Protein AF-A0A7K3LHT7-F1 (afdb_monomer)

Structure (mmCIF, N/CA/C/O backbone):
data_AF-A0A7K3LHT7-F1
#
_entry.id   AF-A0A7K3LHT7-F1
#
loop_
_atom_site.group_PDB
_atom_site.id
_atom_site.type_symbol
_atom_site.label_atom_id
_atom_site.label_alt_id
_atom_site.label_comp_id
_atom_site.label_asym_id
_atom_site.label_entity_id
_atom_site.label_seq_id
_atom_site.pdbx_PDB_ins_code
_atom_site.Cartn_x
_atom_site.Cartn_y
_atom_site.Cartn_z
_atom_site.occupancy
_atom_site.B_iso_or_equiv
_atom_site.auth_seq_id
_atom_site.auth_comp_id
_atom_site.auth_asym_id
_atom_site.auth_atom_id
_atom_site.pdbx_PDB_model_num
ATOM 1 N N . GLY A 1 1 ? 15.624 -0.107 -7.178 1.00 56.91 1 GLY A N 1
ATOM 2 C CA . GLY A 1 1 ? 15.682 1.286 -7.659 1.00 56.91 1 GLY A CA 1
ATOM 3 C C . GLY A 1 1 ? 17.074 1.671 -8.118 1.00 56.91 1 GLY A C 1
ATOM 4 O O . GLY A 1 1 ? 17.423 1.389 -9.252 1.00 56.91 1 GLY A O 1
ATOM 5 N N . MET A 1 2 ? 17.891 2.266 -7.241 1.00 56.94 2 MET A N 1
ATOM 6 C CA . MET A 1 2 ? 19.206 2.826 -7.612 1.00 56.94 2 MET A CA 1
ATOM 7 C C . MET A 1 2 ? 20.187 1.820 -8.229 1.00 56.94 2 MET A C 1
ATOM 9 O O . MET A 1 2 ? 20.871 2.154 -9.188 1.00 56.94 2 MET A O 1
ATOM 13 N N . GLN A 1 3 ? 20.243 0.592 -7.712 1.00 60.28 3 GLN A N 1
ATOM 14 C CA . GLN A 1 3 ? 21.096 -0.458 -8.284 1.00 60.28 3 GLN A CA 1
ATOM 15 C C . GLN A 1 3 ? 20.688 -0.794 -9.726 1.00 60.28 3 GLN A C 1
ATOM 17 O O . GLN A 1 3 ? 21.547 -0.864 -10.598 1.00 60.28 3 GLN A O 1
ATOM 22 N N . GLN A 1 4 ? 19.381 -0.896 -9.993 1.00 59.16 4 GLN A N 1
ATOM 23 C CA . GLN A 1 4 ? 18.877 -1.143 -11.344 1.00 59.16 4 GLN A CA 1
ATOM 24 C C . GLN A 1 4 ? 19.133 0.032 -12.283 1.00 59.16 4 GLN A C 1
ATOM 26 O O . GLN A 1 4 ? 19.516 -0.162 -13.430 1.00 59.16 4 GLN A O 1
ATOM 31 N N . PHE A 1 5 ? 18.954 1.258 -11.790 1.00 59.25 5 PHE A N 1
ATOM 32 C CA . PHE A 1 5 ? 19.268 2.447 -12.569 1.00 59.25 5 PHE A CA 1
ATOM 33 C C . PHE A 1 5 ? 20.722 2.413 -13.060 1.00 59.25 5 PHE A C 1
ATOM 35 O O . PHE A 1 5 ? 20.963 2.609 -14.246 1.00 59.25 5 PHE A O 1
ATOM 42 N N . TRP A 1 6 ? 21.679 2.102 -12.179 1.00 57.91 6 TRP A N 1
ATOM 43 C CA . TRP A 1 6 ? 23.088 1.981 -12.558 1.00 57.91 6 TRP A CA 1
ATOM 44 C C . TRP A 1 6 ? 23.359 0.828 -13.525 1.00 57.91 6 TRP A C 1
ATOM 46 O O . TRP A 1 6 ? 24.108 1.027 -14.479 1.00 57.91 6 TRP A O 1
ATOM 56 N N . ALA A 1 7 ? 22.726 -0.331 -13.323 1.00 62.97 7 ALA A N 1
ATOM 57 C CA . ALA A 1 7 ? 22.834 -1.458 -14.247 1.00 62.97 7 ALA A CA 1
ATOM 58 C C . ALA A 1 7 ? 22.388 -1.068 -15.667 1.00 62.97 7 ALA A C 1
ATOM 60 O O . ALA A 1 7 ? 23.123 -1.300 -16.622 1.00 62.97 7 ALA A O 1
ATOM 61 N N . ASN A 1 8 ? 21.255 -0.370 -15.797 1.00 60.16 8 ASN A N 1
ATOM 62 C CA . ASN A 1 8 ? 20.769 0.113 -17.090 1.00 60.16 8 ASN A CA 1
ATOM 63 C C . ASN A 1 8 ? 21.717 1.131 -17.728 1.00 60.16 8 ASN A C 1
ATOM 65 O O . ASN A 1 8 ? 21.964 1.065 -18.924 1.00 60.16 8 ASN A O 1
ATOM 69 N N . GLN A 1 9 ? 22.267 2.075 -16.952 1.00 59.22 9 GLN A N 1
ATOM 70 C CA . GLN A 1 9 ? 23.222 3.050 -17.497 1.00 59.22 9 GLN A CA 1
ATOM 71 C C . GLN A 1 9 ? 24.493 2.373 -18.030 1.00 59.22 9 GLN A C 1
ATOM 73 O O . GLN A 1 9 ? 25.022 2.795 -19.057 1.00 59.22 9 GLN A O 1
ATOM 78 N N . MET A 1 10 ? 24.978 1.326 -17.354 1.00 62.16 10 MET A N 1
ATOM 79 C CA . MET A 1 10 ? 26.128 0.542 -17.816 1.00 62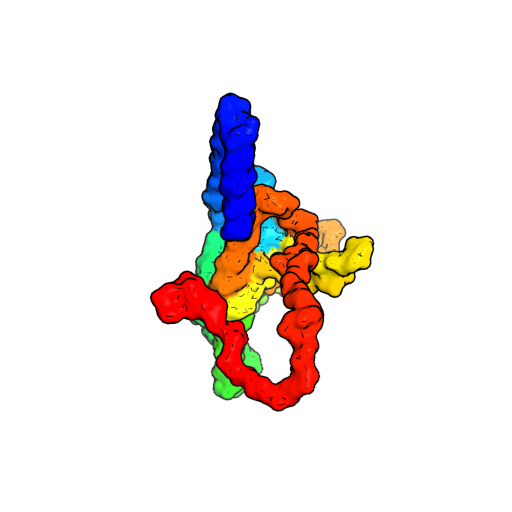.16 10 MET A CA 1
ATOM 80 C C . MET A 1 10 ? 25.805 -0.259 -19.081 1.00 62.16 10 MET A C 1
ATOM 82 O O . MET A 1 10 ? 26.616 -0.269 -20.002 1.00 62.16 10 MET A O 1
ATOM 86 N N . ASP A 1 11 ? 24.620 -0.863 -19.155 1.00 66.06 11 ASP A N 1
ATOM 87 C CA . ASP A 1 11 ? 24.164 -1.607 -20.332 1.00 66.06 11 ASP A CA 1
ATOM 88 C C . ASP A 1 11 ? 23.984 -0.695 -21.559 1.00 66.06 11 ASP A C 1
ATOM 90 O O . ASP A 1 11 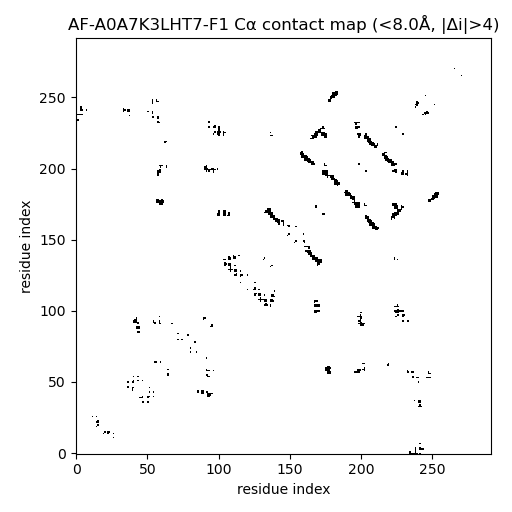? 24.507 -0.976 -22.635 1.00 66.06 11 ASP A O 1
ATOM 94 N N . TYR A 1 12 ? 23.356 0.474 -21.390 1.00 65.38 12 TYR A N 1
ATOM 95 C CA . TYR A 1 12 ? 23.252 1.473 -22.457 1.00 65.38 12 TYR A CA 1
ATOM 96 C C . TYR A 1 12 ? 24.624 1.946 -22.944 1.00 65.38 12 TYR A C 1
ATOM 98 O O . TYR A 1 12 ? 24.822 2.129 -24.146 1.00 65.38 12 TYR A O 1
ATOM 106 N N . ALA A 1 13 ? 25.577 2.147 -22.027 1.00 62.66 13 ALA A N 1
ATOM 107 C CA . ALA A 1 13 ? 26.937 2.527 -22.383 1.00 62.66 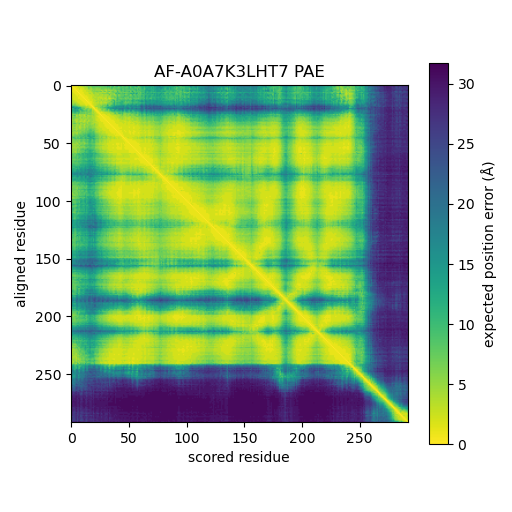13 ALA A CA 1
ATOM 108 C C . ALA A 1 13 ? 27.635 1.424 -23.193 1.00 62.66 13 ALA A C 1
ATOM 110 O O . ALA A 1 13 ? 28.270 1.735 -24.197 1.00 62.66 13 ALA A O 1
ATOM 111 N N . ASP A 1 14 ? 27.479 0.155 -22.816 1.00 65.88 14 ASP A N 1
ATOM 112 C CA . ASP A 1 14 ? 28.039 -0.979 -23.557 1.00 65.88 14 ASP A CA 1
ATOM 113 C C . ASP A 1 14 ? 27.417 -1.111 -24.960 1.00 65.88 14 ASP A C 1
ATOM 115 O O . ASP A 1 14 ? 28.140 -1.209 -25.952 1.00 65.88 14 ASP A O 1
ATOM 119 N N . GLN A 1 15 ? 26.091 -0.984 -25.086 1.00 64.38 15 GLN A N 1
ATOM 120 C CA . GLN A 1 15 ? 25.396 -0.997 -26.381 1.00 64.38 15 GLN A CA 1
ATOM 121 C C . GLN A 1 15 ? 25.844 0.148 -27.307 1.00 64.38 15 GLN A C 1
ATOM 123 O O . GLN A 1 15 ? 26.011 -0.046 -28.516 1.00 64.38 15 GLN A O 1
ATOM 128 N N . LEU A 1 16 ? 26.055 1.348 -26.760 1.00 63.56 16 LEU A N 1
ATOM 129 C CA . LEU A 1 16 ? 26.534 2.510 -27.515 1.00 63.56 16 LEU A CA 1
ATOM 130 C C . LEU A 1 16 ? 28.014 2.394 -27.896 1.00 63.56 16 LEU A C 1
ATOM 132 O O . LEU A 1 16 ? 28.410 2.893 -28.947 1.00 63.56 16 LEU A O 1
ATOM 136 N N . LEU A 1 17 ? 28.837 1.751 -27.065 1.00 67.81 17 LEU A N 1
ATOM 137 C CA . LEU A 1 17 ? 30.253 1.513 -27.354 1.00 67.81 17 LEU A CA 1
ATOM 138 C C . LEU A 1 17 ? 30.447 0.403 -28.395 1.00 67.81 17 LEU A C 1
ATOM 140 O O . LEU A 1 17 ? 31.331 0.522 -29.245 1.00 67.81 17 LEU A O 1
ATOM 144 N N . ASN A 1 18 ? 29.618 -0.642 -28.351 1.00 72.12 18 ASN A N 1
ATOM 145 C CA . ASN A 1 18 ? 29.739 -1.813 -29.220 1.00 72.12 18 ASN A CA 1
ATOM 146 C C . ASN A 1 18 ? 29.017 -1.656 -30.572 1.00 72.12 18 ASN A C 1
ATOM 148 O O . ASN A 1 18 ? 29.486 -2.213 -31.564 1.00 72.12 18 ASN A O 1
ATOM 152 N N . ASP A 1 19 ? 27.925 -0.882 -30.653 1.00 73.75 19 ASP A N 1
ATOM 153 C CA . ASP A 1 19 ? 27.242 -0.566 -31.921 1.00 73.75 19 ASP A CA 1
ATOM 154 C C . ASP A 1 19 ? 26.586 0.835 -31.921 1.00 73.75 19 ASP A C 1
ATOM 156 O O . ASP A 1 19 ? 25.360 0.960 -31.915 1.00 73.75 19 ASP A O 1
ATOM 160 N N . PRO A 1 20 ? 27.373 1.925 -31.969 1.00 65.81 20 PRO A N 1
ATOM 161 C CA . PRO A 1 20 ? 26.843 3.282 -31.831 1.00 65.81 20 PRO A CA 1
ATOM 162 C C . PRO A 1 20 ? 25.826 3.668 -32.918 1.00 65.81 20 PRO A C 1
ATOM 164 O O . PRO A 1 20 ? 24.912 4.454 -32.669 1.00 65.81 20 PRO A O 1
ATOM 167 N N . ALA A 1 21 ? 25.972 3.138 -34.136 1.00 67.00 21 ALA A N 1
ATOM 168 C CA . ALA A 1 21 ? 25.108 3.480 -35.265 1.00 67.00 21 ALA A CA 1
ATOM 169 C C . ALA A 1 21 ? 23.793 2.678 -35.275 1.00 67.00 21 ALA A C 1
ATOM 171 O O . ALA A 1 21 ? 22.784 3.199 -35.755 1.00 67.00 21 ALA A O 1
ATOM 172 N N . GLY A 1 22 ? 23.789 1.446 -34.748 1.00 69.69 22 GLY A N 1
ATOM 173 C CA . GLY A 1 22 ? 22.603 0.591 -34.657 1.00 69.69 22 GLY A CA 1
ATOM 174 C C . GLY A 1 22 ? 21.800 0.743 -33.361 1.00 69.69 22 GLY A C 1
ATOM 175 O O . GLY A 1 22 ? 20.575 0.633 -33.398 1.00 69.69 22 GLY A O 1
ATOM 176 N N . SER A 1 23 ? 22.448 1.056 -32.232 1.00 68.50 23 SER A N 1
ATOM 177 C CA . SER A 1 23 ? 21.823 1.027 -30.897 1.00 68.50 23 SER A CA 1
ATOM 178 C C . SER A 1 23 ? 21.262 2.367 -30.405 1.00 68.50 23 SER A C 1
ATOM 180 O O . SER A 1 23 ? 20.449 2.400 -29.483 1.00 68.50 23 SER A O 1
ATOM 182 N N . THR A 1 24 ? 21.627 3.497 -31.023 1.00 70.44 24 THR A N 1
ATOM 183 C CA . THR A 1 24 ? 21.214 4.832 -30.537 1.00 70.44 24 THR A CA 1
ATOM 184 C C . THR A 1 24 ? 19.687 4.991 -30.453 1.00 70.44 24 THR A C 1
ATOM 186 O O . THR A 1 24 ? 19.168 5.568 -29.495 1.00 70.44 24 THR A O 1
ATOM 189 N N . ASN A 1 25 ? 18.943 4.473 -31.434 1.00 74.62 25 ASN A N 1
ATOM 190 C CA . ASN A 1 25 ? 17.482 4.580 -31.435 1.00 74.62 25 ASN A CA 1
ATOM 191 C C . ASN A 1 25 ? 16.833 3.648 -30.402 1.00 74.62 25 ASN A C 1
ATOM 193 O O . ASN A 1 25 ? 15.911 4.079 -29.714 1.00 74.62 25 ASN A O 1
ATOM 197 N N . SER A 1 26 ? 17.336 2.418 -30.248 1.00 70.81 26 SER A N 1
ATOM 198 C CA . SER A 1 26 ? 16.801 1.452 -29.281 1.00 70.81 26 SER A CA 1
ATOM 199 C C . SER A 1 26 ? 17.073 1.872 -27.837 1.00 70.81 26 SER A C 1
ATOM 201 O O . SER A 1 26 ? 16.180 1.781 -27.000 1.00 70.81 26 SER A O 1
ATOM 203 N N . VAL A 1 27 ? 18.263 2.405 -27.545 1.00 68.50 27 VAL A N 1
ATOM 204 C CA . VAL A 1 27 ? 18.601 2.946 -26.218 1.00 68.50 27 VAL A CA 1
ATOM 205 C C . VAL A 1 27 ? 17.703 4.138 -25.870 1.00 68.50 27 VAL A C 1
ATOM 207 O O . VAL A 1 27 ? 17.168 4.214 -24.764 1.00 68.50 27 VAL A O 1
ATOM 210 N N . ASN A 1 28 ? 17.470 5.051 -26.821 1.00 71.38 28 ASN A N 1
ATOM 211 C CA . ASN A 1 28 ? 16.565 6.186 -26.615 1.00 71.38 28 ASN A CA 1
ATOM 212 C C . ASN A 1 28 ? 15.109 5.757 -26.387 1.00 71.38 28 ASN A C 1
ATOM 214 O O . ASN A 1 28 ? 14.399 6.404 -25.615 1.00 71.38 28 ASN A O 1
ATOM 218 N N . GLU A 1 29 ? 14.657 4.694 -27.049 1.00 77.69 29 GLU A N 1
ATOM 219 C CA . GLU A 1 29 ? 13.324 4.122 -26.853 1.00 77.69 29 GLU A CA 1
ATOM 220 C C . GLU A 1 29 ? 13.194 3.471 -25.468 1.00 77.69 29 GLU A C 1
ATOM 222 O O . GLU A 1 29 ? 12.259 3.783 -24.732 1.00 77.69 29 GLU A O 1
ATOM 227 N N . GLN A 1 30 ? 14.174 2.663 -25.048 1.00 72.06 30 GLN A N 1
ATOM 228 C CA . GLN A 1 30 ? 14.195 2.030 -23.722 1.00 72.06 30 GLN A CA 1
ATOM 229 C C . GLN A 1 30 ? 14.245 3.058 -22.584 1.00 72.06 30 GLN A C 1
ATOM 231 O O . GLN A 1 30 ? 13.518 2.933 -21.599 1.00 72.06 30 GLN A O 1
ATOM 236 N N . LEU A 1 31 ? 15.040 4.122 -22.734 1.00 72.06 31 LEU A N 1
ATOM 237 C CA . LEU A 1 31 ? 15.058 5.240 -21.787 1.00 72.06 31 LEU A CA 1
ATOM 238 C C . LEU A 1 31 ? 13.681 5.899 -21.650 1.00 72.06 31 LEU A C 1
ATOM 240 O O . LEU A 1 31 ? 13.245 6.173 -20.532 1.00 72.06 31 LEU A O 1
ATOM 244 N N . GLN A 1 32 ? 12.992 6.144 -22.767 1.00 77.06 32 GLN A N 1
ATOM 245 C CA . GLN A 1 32 ? 11.659 6.748 -22.758 1.00 77.06 32 GLN A CA 1
ATOM 246 C C . GLN A 1 32 ? 10.613 5.825 -22.132 1.00 77.06 32 GLN A C 1
ATOM 248 O O . GLN A 1 32 ? 9.809 6.296 -21.330 1.00 77.06 32 GLN A O 1
ATOM 253 N N . LEU A 1 33 ? 10.643 4.529 -22.450 1.00 81.31 33 LEU A N 1
ATOM 254 C CA . LEU A 1 33 ? 9.728 3.538 -21.881 1.00 81.31 33 LEU A CA 1
ATOM 255 C C . LEU A 1 33 ? 9.892 3.436 -20.363 1.00 81.31 33 LEU A C 1
ATOM 257 O O . LEU A 1 33 ? 8.918 3.604 -19.632 1.00 81.31 33 LEU A O 1
ATOM 261 N N . HIS A 1 34 ? 11.122 3.254 -19.882 1.00 79.69 34 HIS A N 1
ATOM 262 C CA . HIS A 1 34 ? 11.414 3.145 -18.454 1.00 79.69 34 HIS A CA 1
ATOM 263 C C . HIS A 1 34 ? 11.080 4.433 -17.688 1.00 79.69 34 HIS A C 1
ATOM 265 O O . HIS A 1 34 ? 10.498 4.383 -16.603 1.00 79.69 34 HIS A O 1
ATOM 271 N N . LEU A 1 35 ? 11.399 5.604 -18.251 1.00 82.81 35 LEU A N 1
ATOM 272 C CA . LEU A 1 35 ? 11.063 6.882 -17.625 1.00 82.81 35 LEU A CA 1
ATOM 273 C C . LEU A 1 35 ? 9.547 7.099 -17.565 1.00 82.81 35 LEU A C 1
ATOM 275 O O . LEU A 1 35 ? 9.033 7.534 -16.535 1.00 82.81 35 LEU A O 1
ATOM 279 N N . ASN A 1 36 ? 8.830 6.778 -18.644 1.00 85.50 36 ASN A N 1
ATOM 280 C CA . ASN A 1 36 ? 7.376 6.876 -18.673 1.00 85.50 36 ASN A CA 1
ATOM 281 C C . ASN A 1 36 ? 6.743 5.919 -17.655 1.00 85.50 36 ASN A C 1
ATOM 283 O O . ASN A 1 36 ? 5.896 6.349 -16.877 1.00 85.50 36 ASN A O 1
ATOM 287 N N . ALA A 1 37 ? 7.205 4.668 -17.577 1.00 86.81 37 ALA A N 1
ATOM 288 C CA . ALA A 1 37 ? 6.728 3.693 -16.600 1.00 86.81 37 ALA A CA 1
ATOM 289 C C . ALA A 1 37 ? 6.903 4.197 -15.156 1.00 86.81 37 ALA A C 1
ATOM 291 O O . ALA A 1 37 ? 5.953 4.181 -14.378 1.00 86.81 37 ALA A O 1
ATOM 292 N N . VAL A 1 38 ? 8.078 4.737 -14.806 1.00 87.38 38 VAL A N 1
ATOM 293 C CA . VAL A 1 38 ? 8.330 5.307 -13.469 1.00 87.38 38 VAL A CA 1
ATOM 294 C C . VAL A 1 38 ? 7.438 6.521 -13.182 1.00 87.38 38 VAL A C 1
ATOM 296 O O . VAL A 1 38 ? 6.859 6.613 -12.102 1.00 87.38 38 VAL A O 1
ATOM 299 N N . ILE A 1 39 ? 7.302 7.458 -14.126 1.00 89.88 39 ILE A N 1
ATOM 300 C CA . ILE A 1 39 ? 6.503 8.677 -13.915 1.00 89.88 39 ILE A CA 1
ATOM 301 C C . ILE A 1 39 ? 5.011 8.346 -13.800 1.00 89.88 39 ILE A C 1
ATOM 303 O O . ILE A 1 39 ? 4.349 8.798 -12.867 1.00 89.88 39 ILE A O 1
ATOM 307 N N . SER A 1 40 ? 4.483 7.559 -14.738 1.00 92.31 40 SER A N 1
ATOM 308 C CA . SER A 1 40 ? 3.070 7.170 -14.764 1.00 92.31 40 SER A CA 1
ATOM 309 C C . SER A 1 40 ? 2.715 6.247 -13.591 1.00 92.31 40 SER A C 1
ATOM 311 O O . SER A 1 40 ? 1.653 6.401 -12.983 1.00 92.31 40 SER A O 1
ATOM 313 N N . GLY A 1 41 ? 3.630 5.351 -13.205 1.00 92.06 41 GLY A N 1
ATOM 314 C CA . GLY A 1 41 ? 3.444 4.378 -12.129 1.00 92.06 41 GLY A CA 1
ATOM 315 C C . GLY A 1 41 ? 3.321 4.982 -10.728 1.00 92.06 41 GLY A C 1
ATOM 316 O O . GLY A 1 41 ? 2.636 4.411 -9.885 1.00 92.06 41 GLY A O 1
ATOM 317 N N . TRP A 1 42 ? 3.897 6.163 -10.470 1.00 95.12 42 TRP A N 1
ATOM 318 C CA . TRP A 1 42 ? 3.827 6.822 -9.154 1.00 95.12 42 TRP A CA 1
ATOM 319 C C . TRP A 1 42 ? 2.388 7.068 -8.669 1.00 95.12 42 TRP A C 1
ATOM 321 O O . TRP A 1 42 ? 2.042 6.804 -7.515 1.00 95.12 42 TRP A O 1
ATOM 331 N N . ALA A 1 43 ? 1.533 7.567 -9.560 1.00 94.31 43 ALA A N 1
ATOM 332 C CA . ALA A 1 43 ? 0.133 7.885 -9.275 1.00 94.31 43 ALA A CA 1
ATOM 333 C C . ALA A 1 43 ? -0.852 6.951 -10.003 1.00 94.31 43 ALA A C 1
ATOM 335 O O . ALA A 1 43 ? -2.060 7.173 -9.937 1.00 94.31 43 ALA A O 1
ATOM 336 N N . LEU A 1 44 ? -0.336 5.942 -10.719 1.00 93.88 44 LEU A N 1
ATOM 337 C CA . LEU A 1 44 ? -1.101 5.080 -11.625 1.00 93.88 44 LEU A CA 1
ATOM 338 C C . LEU A 1 44 ? -1.943 5.876 -12.643 1.00 93.88 44 LEU A C 1
ATOM 340 O O . LEU A 1 44 ? -3.102 5.565 -12.914 1.00 93.88 44 LEU A O 1
ATOM 344 N N . GLN A 1 45 ? -1.359 6.943 -13.196 1.00 91.50 45 GLN A N 1
ATOM 345 C CA . GLN A 1 45 ? -2.025 7.824 -14.160 1.00 91.50 45 GLN A CA 1
ATOM 346 C C . GLN A 1 45 ? -1.448 7.617 -15.557 1.00 91.50 45 GLN A C 1
ATOM 348 O O . GLN A 1 45 ? -0.240 7.744 -15.745 1.00 91.50 45 GLN A O 1
ATOM 353 N N . ASN A 1 46 ? -2.316 7.367 -16.544 1.00 88.12 46 ASN A N 1
ATOM 354 C CA . ASN A 1 46 ? -1.935 7.134 -17.946 1.00 88.12 46 ASN A CA 1
ATOM 355 C C . ASN A 1 46 ? -0.872 6.025 -18.117 1.00 88.12 46 ASN A C 1
ATOM 357 O O . ASN A 1 46 ? 0.018 6.130 -18.960 1.00 88.12 46 ASN A O 1
ATOM 361 N N . THR A 1 47 ? -0.949 4.985 -17.287 1.00 88.88 47 THR A N 1
ATOM 362 C CA . THR A 1 47 ? -0.049 3.826 -17.298 1.00 88.88 47 THR A CA 1
ATOM 363 C C . THR A 1 47 ? -0.443 2.813 -18.369 1.00 88.88 47 THR A C 1
ATOM 365 O O . THR A 1 47 ? -1.615 2.693 -18.718 1.00 88.88 47 THR A O 1
ATOM 368 N N . THR A 1 48 ? 0.521 2.021 -18.839 1.00 90.38 48 THR A N 1
ATOM 369 C CA . THR A 1 48 ? 0.227 0.760 -19.538 1.00 90.38 48 THR A CA 1
ATOM 370 C C . THR A 1 48 ? -0.271 -0.301 -18.552 1.00 90.38 48 THR A C 1
ATOM 372 O O . THR A 1 48 ? 0.062 -0.235 -17.366 1.00 90.38 48 THR A O 1
ATOM 375 N N . ASP A 1 49 ? -0.992 -1.315 -19.037 1.00 89.50 49 ASP A N 1
ATOM 376 C CA . ASP A 1 49 ? -1.454 -2.449 -18.215 1.00 89.50 49 ASP A CA 1
ATOM 377 C C . ASP A 1 49 ? -0.288 -3.164 -17.509 1.00 89.50 49 ASP A C 1
ATOM 379 O O . ASP A 1 49 ? -0.401 -3.585 -16.360 1.00 89.50 49 ASP A O 1
ATOM 383 N N . GLU A 1 50 ? 0.869 -3.258 -18.170 1.00 87.12 50 GLU A N 1
ATOM 384 C CA . GLU A 1 50 ? 2.085 -3.850 -17.602 1.00 87.12 50 GLU A CA 1
ATOM 385 C C . GLU A 1 50 ? 2.664 -3.012 -16.454 1.00 87.12 50 GLU A C 1
ATOM 387 O O . GLU A 1 50 ? 3.007 -3.553 -15.399 1.00 87.12 50 GLU A O 1
ATOM 392 N N . THR A 1 51 ? 2.720 -1.687 -16.625 1.00 90.00 51 THR A N 1
ATOM 393 C CA . THR A 1 51 ? 3.151 -0.763 -15.564 1.00 90.00 51 THR A CA 1
ATOM 394 C C . THR A 1 51 ? 2.188 -0.835 -14.387 1.00 90.00 51 THR A C 1
ATOM 396 O O . THR A 1 51 ? 2.623 -0.906 -13.240 1.00 90.00 51 THR A O 1
ATOM 399 N N . GLN A 1 52 ? 0.882 -0.859 -14.665 1.00 92.25 52 GLN A N 1
ATOM 400 C CA . GLN A 1 52 ? -0.143 -0.961 -13.637 1.00 92.25 52 GLN A CA 1
ATOM 401 C C . GLN A 1 52 ? -0.006 -2.265 -12.850 1.00 92.25 52 GLN A C 1
ATOM 403 O O . GLN A 1 52 ? 0.094 -2.215 -11.631 1.00 92.25 52 GLN A O 1
ATOM 408 N N . ALA A 1 53 ? 0.073 -3.416 -13.523 1.00 90.12 53 ALA A N 1
ATOM 409 C CA . ALA A 1 53 ? 0.232 -4.709 -12.862 1.00 90.12 53 ALA A CA 1
ATOM 410 C C . ALA A 1 53 ? 1.497 -4.760 -11.991 1.00 90.12 53 ALA A C 1
ATOM 412 O O . ALA A 1 53 ? 1.438 -5.180 -10.838 1.00 90.12 53 ALA A O 1
ATOM 413 N N . THR A 1 54 ? 2.625 -4.270 -12.516 1.00 88.62 54 THR A N 1
ATOM 414 C CA . THR A 1 54 ? 3.888 -4.211 -11.767 1.00 88.62 54 THR A CA 1
ATOM 415 C C . THR A 1 54 ? 3.740 -3.363 -10.507 1.00 88.62 54 THR A C 1
ATOM 417 O O . THR A 1 54 ? 4.153 -3.778 -9.431 1.00 88.62 54 THR A O 1
ATOM 420 N N . VAL A 1 55 ? 3.121 -2.185 -10.610 1.00 92.88 55 VAL A N 1
ATOM 421 C CA . VAL A 1 55 ? 2.900 -1.307 -9.456 1.00 92.88 55 VAL A CA 1
ATOM 422 C C . VAL A 1 55 ? 1.958 -1.946 -8.437 1.00 92.88 55 VAL A C 1
ATOM 424 O O . VAL A 1 55 ? 2.284 -1.942 -7.254 1.00 92.88 55 VAL A O 1
ATOM 427 N N . LEU A 1 56 ? 0.837 -2.529 -8.870 1.00 93.44 56 LEU A N 1
ATOM 428 C CA . LEU A 1 56 ? -0.139 -3.141 -7.962 1.00 93.44 56 LEU A CA 1
ATOM 429 C C . LEU A 1 56 ? 0.456 -4.325 -7.186 1.00 93.44 56 LEU A C 1
ATOM 431 O O . LEU A 1 56 ? 0.192 -4.463 -5.995 1.00 93.44 56 LEU A O 1
ATOM 435 N N . ASN A 1 57 ? 1.361 -5.097 -7.797 1.00 90.94 57 ASN A N 1
ATOM 436 C CA . ASN A 1 57 ? 2.121 -6.141 -7.099 1.00 90.94 57 ASN A CA 1
ATOM 437 C C . ASN A 1 57 ? 2.925 -5.619 -5.901 1.00 90.94 57 ASN A C 1
ATOM 439 O O . ASN A 1 57 ? 3.136 -6.346 -4.930 1.00 90.94 57 ASN A O 1
ATOM 443 N N . HIS A 1 58 ? 3.344 -4.356 -5.954 1.00 90.38 58 HIS A N 1
ATOM 444 C CA . HIS A 1 58 ? 4.115 -3.687 -4.913 1.00 90.38 58 HIS A CA 1
ATOM 445 C C . HIS A 1 58 ? 3.285 -2.847 -3.940 1.00 90.38 58 HIS A C 1
ATOM 447 O O . HIS A 1 58 ? 3.819 -2.392 -2.928 1.00 90.38 58 HIS A O 1
ATOM 453 N N . THR A 1 59 ? 2.011 -2.598 -4.231 1.00 94.12 59 THR A N 1
ATOM 454 C CA . THR A 1 59 ? 1.165 -1.708 -3.424 1.00 94.12 59 THR A CA 1
ATOM 455 C C . THR A 1 59 ? -0.024 -2.404 -2.781 1.00 94.12 59 THR A C 1
ATOM 457 O O . THR A 1 59 ? -0.728 -1.783 -1.979 1.00 94.12 59 THR A O 1
ATOM 460 N N . MET A 1 60 ? -0.271 -3.664 -3.134 1.00 93.75 60 MET A N 1
ATOM 461 C CA . MET A 1 60 ? -1.361 -4.444 -2.566 1.00 93.75 60 MET A CA 1
ATOM 462 C C . MET A 1 60 ? -1.101 -5.948 -2.630 1.00 93.75 60 MET A C 1
ATOM 464 O O . MET A 1 60 ? -0.400 -6.445 -3.518 1.00 93.75 60 MET A O 1
ATOM 468 N N . ASP A 1 61 ? -1.687 -6.667 -1.680 1.00 92.94 61 ASP A N 1
ATOM 469 C CA . ASP A 1 61 ? -1.763 -8.122 -1.670 1.00 92.94 61 ASP A CA 1
ATOM 470 C C . ASP A 1 61 ? -2.732 -8.662 -2.741 1.00 92.94 61 ASP A C 1
ATOM 472 O O . ASP A 1 61 ? -3.363 -7.927 -3.505 1.00 92.94 61 ASP A O 1
ATOM 476 N N . SER A 1 62 ? -2.844 -9.987 -2.820 1.00 90.12 62 SER A N 1
ATOM 477 C CA . SER A 1 62 ? -3.662 -10.641 -3.843 1.00 90.12 62 SER A CA 1
ATOM 478 C C . SER A 1 62 ? -5.173 -10.427 -3.672 1.00 90.12 62 SER A C 1
ATOM 480 O O . SER A 1 62 ? -5.877 -10.350 -4.681 1.00 90.12 62 SER A O 1
ATOM 482 N N . THR A 1 63 ? -5.698 -10.340 -2.446 1.00 90.69 63 THR A N 1
ATOM 483 C CA . THR A 1 63 ? -7.146 -10.176 -2.210 1.00 90.69 63 THR A CA 1
ATOM 484 C C . THR A 1 63 ? -7.580 -8.736 -2.470 1.00 90.69 63 THR A C 1
ATOM 486 O O . THR A 1 63 ? -8.606 -8.506 -3.118 1.00 90.69 63 THR A O 1
ATOM 489 N N . HIS A 1 64 ? -6.745 -7.764 -2.104 1.00 94.19 64 HIS A N 1
ATOM 490 C CA . HIS A 1 64 ? -6.922 -6.362 -2.456 1.00 94.19 64 HIS A CA 1
ATOM 491 C C . HIS A 1 64 ? -6.824 -6.143 -3.957 1.00 94.19 64 HIS A C 1
ATOM 493 O O . HIS A 1 64 ? -7.682 -5.465 -4.512 1.00 94.19 64 HIS A O 1
ATOM 499 N N . GLN A 1 65 ? -5.852 -6.753 -4.641 1.00 92.25 65 GLN A N 1
ATOM 500 C CA . GLN A 1 65 ? -5.768 -6.677 -6.102 1.00 92.25 65 GLN A CA 1
ATOM 501 C C . GLN A 1 65 ? -6.992 -7.288 -6.791 1.00 92.25 65 GLN A C 1
ATOM 503 O O . GLN A 1 65 ? -7.503 -6.713 -7.757 1.00 92.25 65 GLN A O 1
ATOM 508 N N . LEU A 1 66 ? -7.490 -8.425 -6.289 1.00 89.69 66 LEU A N 1
ATOM 509 C CA . LEU A 1 66 ? -8.716 -9.040 -6.794 1.00 89.69 66 LEU A CA 1
ATOM 510 C C . LEU A 1 66 ? -9.879 -8.049 -6.704 1.00 89.69 66 LEU A C 1
ATOM 512 O O . LEU A 1 66 ? -10.537 -7.802 -7.713 1.00 89.69 66 LEU A O 1
ATOM 516 N N . MET A 1 67 ? -10.101 -7.451 -5.530 1.00 89.38 67 MET A N 1
ATOM 517 C CA . MET A 1 67 ? -11.167 -6.467 -5.333 1.00 89.38 67 MET A CA 1
ATOM 518 C C . MET A 1 67 ? -10.968 -5.202 -6.153 1.00 89.38 67 MET A C 1
ATOM 520 O O . MET A 1 67 ? -11.914 -4.724 -6.778 1.00 89.38 67 MET A O 1
ATOM 524 N N . PHE A 1 68 ? -9.741 -4.695 -6.207 1.00 91.25 68 PHE A N 1
ATOM 525 C CA . PHE A 1 68 ? -9.366 -3.522 -6.981 1.00 91.25 68 PHE A CA 1
ATOM 526 C C . PHE A 1 68 ? -9.734 -3.685 -8.461 1.00 91.25 68 PHE A C 1
ATOM 528 O O . PHE A 1 68 ? -10.333 -2.792 -9.061 1.00 91.25 68 PHE A O 1
ATOM 535 N N . GLY A 1 69 ? -9.475 -4.868 -9.028 1.00 88.62 69 GLY A N 1
ATOM 536 C CA . GLY A 1 69 ? -9.866 -5.213 -10.395 1.00 88.62 69 GLY A CA 1
ATOM 537 C C . GLY A 1 69 ? -11.382 -5.272 -10.626 1.00 88.62 69 GLY A C 1
ATOM 538 O O . GLY A 1 69 ? -11.828 -5.088 -11.758 1.00 88.62 69 GLY A O 1
ATOM 539 N N . GLN A 1 70 ? -12.188 -5.489 -9.580 1.00 86.75 70 GLN A N 1
ATOM 540 C CA . GLN A 1 70 ? -13.651 -5.532 -9.683 1.00 86.75 70 GLN A CA 1
ATOM 541 C C . GLN A 1 70 ? -14.331 -4.174 -9.462 1.00 86.75 70 GLN A C 1
ATOM 543 O O . GLN A 1 70 ? -15.506 -4.042 -9.804 1.00 86.75 70 GLN A O 1
ATOM 548 N N . VAL A 1 71 ? -13.634 -3.154 -8.937 1.00 85.75 71 VAL A N 1
ATOM 549 C CA . VAL A 1 71 ? -14.241 -1.853 -8.572 1.00 85.75 71 VAL A CA 1
ATOM 550 C C . VAL A 1 71 ? -15.040 -1.244 -9.726 1.00 85.75 71 VAL A C 1
ATOM 552 O O . VAL A 1 71 ? -16.150 -0.760 -9.518 1.00 85.75 71 VAL A O 1
ATOM 555 N N . ALA A 1 72 ? -14.520 -1.318 -10.954 1.00 83.62 72 ALA A N 1
ATOM 556 C CA . ALA A 1 72 ? -15.198 -0.790 -12.137 1.00 83.62 72 ALA A CA 1
ATOM 557 C C . ALA A 1 72 ? -16.574 -1.437 -12.386 1.00 83.62 72 ALA A C 1
ATOM 559 O O . ALA A 1 72 ? -17.490 -0.763 -12.851 1.00 83.62 72 ALA A O 1
ATOM 560 N N . GLY A 1 73 ? -16.730 -2.724 -12.060 1.00 81.44 73 GLY A N 1
ATOM 561 C CA . GLY A 1 73 ? -17.981 -3.467 -12.225 1.00 81.44 73 GLY A CA 1
ATOM 562 C C . GLY A 1 73 ? -19.057 -3.111 -11.196 1.00 81.44 73 GLY A C 1
ATOM 563 O O . GLY A 1 73 ? -20.230 -3.393 -11.430 1.00 81.44 73 GLY A O 1
ATOM 564 N N . TYR A 1 74 ? -18.673 -2.471 -10.090 1.00 79.94 74 TYR A N 1
ATOM 565 C CA . TYR A 1 74 ? -19.579 -2.038 -9.023 1.00 79.94 74 TYR A CA 1
ATOM 566 C C . TYR A 1 74 ? -19.938 -0.549 -9.092 1.00 79.94 74 TYR A C 1
ATOM 568 O O . TYR A 1 74 ? -20.700 -0.063 -8.255 1.00 79.94 74 TYR A O 1
ATOM 576 N N . LEU A 1 75 ? -19.416 0.189 -10.078 1.00 82.44 75 LEU A N 1
ATOM 577 C CA . LEU A 1 75 ? -19.808 1.580 -10.282 1.00 82.44 75 LEU A CA 1
ATOM 578 C C . LEU A 1 75 ? -21.283 1.659 -10.724 1.00 82.44 75 LEU A C 1
ATOM 580 O O . LEU A 1 75 ? -21.690 0.924 -11.629 1.00 82.44 75 LEU A O 1
ATOM 584 N N . PRO A 1 76 ? -22.094 2.553 -10.126 1.00 81.94 76 PRO A N 1
ATOM 585 C CA . PRO A 1 76 ? -23.455 2.807 -10.585 1.00 81.94 76 PRO A CA 1
ATOM 586 C C . PRO A 1 76 ? -23.491 3.213 -12.065 1.00 81.94 76 PRO A C 1
ATOM 588 O O . PRO A 1 76 ? -22.598 3.903 -12.551 1.00 81.94 76 PRO A O 1
ATOM 591 N N . ALA A 1 77 ? -24.540 2.811 -12.789 1.00 82.88 77 ALA A N 1
ATOM 592 C CA . ALA A 1 77 ? -24.637 3.024 -14.238 1.00 82.88 77 ALA A CA 1
ATOM 593 C C . ALA A 1 77 ? -24.672 4.509 -14.660 1.00 82.88 77 ALA A C 1
ATOM 595 O O . ALA A 1 77 ? -24.428 4.829 -15.822 1.00 82.88 77 ALA A O 1
ATOM 596 N N . ASP A 1 78 ? -25.009 5.406 -13.737 1.00 84.62 78 ASP A N 1
ATOM 597 C CA . ASP A 1 78 ? -25.042 6.858 -13.909 1.00 84.62 78 ASP A CA 1
ATOM 598 C C . ASP A 1 78 ? -23.693 7.546 -13.633 1.00 84.62 78 ASP A C 1
ATOM 600 O O . ASP A 1 78 ? -23.548 8.740 -13.900 1.00 84.62 78 ASP A O 1
ATOM 604 N N . VAL A 1 79 ? -22.695 6.806 -13.144 1.00 85.31 79 VAL A N 1
ATOM 605 C CA . VAL A 1 79 ? -21.352 7.315 -12.854 1.00 85.31 79 VAL A CA 1
ATOM 606 C C . VAL A 1 79 ? -20.423 7.033 -14.034 1.00 85.31 79 VAL A C 1
ATOM 608 O O . VAL A 1 79 ? -20.234 5.886 -14.427 1.00 85.31 79 VAL A O 1
ATOM 611 N N . ASP A 1 80 ? -19.802 8.081 -14.585 1.00 87.06 80 ASP A N 1
ATOM 612 C CA . ASP A 1 80 ? -18.783 7.945 -15.633 1.00 87.06 80 ASP A CA 1
ATOM 613 C C . ASP A 1 80 ? -17.491 7.342 -15.044 1.00 87.06 80 ASP A C 1
ATOM 615 O O . ASP A 1 80 ? -16.831 7.997 -14.224 1.00 87.06 80 ASP A O 1
ATOM 619 N N . PRO A 1 81 ? -17.071 6.134 -15.472 1.00 85.00 81 PRO A N 1
ATOM 620 C CA . PRO A 1 81 ? -15.854 5.506 -14.969 1.00 85.00 81 PRO A CA 1
ATOM 621 C C . PRO A 1 81 ? -14.604 6.367 -15.172 1.00 85.00 81 PRO A C 1
ATOM 623 O O . PRO A 1 81 ? -13.692 6.318 -14.350 1.00 85.00 81 PRO A O 1
ATOM 626 N N . ASN A 1 82 ? -14.569 7.217 -16.205 1.00 86.75 82 ASN A N 1
ATOM 627 C CA . ASN A 1 82 ? -13.420 8.085 -16.476 1.00 86.75 82 ASN A CA 1
ATOM 628 C C . ASN A 1 82 ? -13.200 9.154 -15.396 1.00 86.75 82 ASN A C 1
ATOM 630 O O . ASN A 1 82 ? -12.114 9.722 -15.316 1.00 86.75 82 ASN A O 1
ATOM 634 N N . GLN A 1 83 ? -14.205 9.436 -14.562 1.00 86.81 83 GLN A N 1
ATOM 635 C CA . GLN A 1 83 ? -14.086 10.392 -13.460 1.00 86.81 83 GLN A CA 1
ATOM 636 C C . GLN A 1 83 ? -13.626 9.732 -12.156 1.00 86.81 83 GLN A C 1
ATOM 638 O O . GLN A 1 83 ? -12.980 10.384 -11.338 1.00 86.81 83 GLN A O 1
ATOM 643 N N . ILE A 1 84 ? -13.940 8.447 -11.963 1.00 88.88 84 ILE A N 1
ATOM 644 C CA . ILE A 1 84 ? -13.699 7.735 -10.701 1.00 88.88 84 ILE A CA 1
ATOM 645 C C . ILE A 1 84 ? -12.466 6.841 -10.769 1.00 88.88 84 ILE A C 1
ATOM 647 O O . ILE A 1 84 ? -11.672 6.833 -9.831 1.00 88.88 84 ILE A O 1
ATOM 651 N N . LEU A 1 85 ? -12.250 6.123 -11.872 1.00 90.44 85 LEU A N 1
ATOM 652 C CA . LEU A 1 85 ? -11.123 5.195 -11.996 1.00 90.44 85 LEU A CA 1
ATOM 653 C C . LEU A 1 85 ? -9.749 5.861 -11.822 1.00 90.44 85 LEU A C 1
ATOM 655 O O . LEU A 1 85 ? -8.909 5.254 -11.165 1.00 90.44 85 LEU A O 1
ATOM 659 N N . PRO A 1 86 ? -9.498 7.106 -12.278 1.00 92.00 86 PRO A N 1
ATOM 660 C CA . PRO A 1 86 ? -8.250 7.798 -11.952 1.00 92.00 86 PRO A CA 1
ATOM 661 C C . PRO A 1 86 ? -8.038 7.993 -10.444 1.00 92.00 86 PRO A C 1
ATOM 663 O O . PRO A 1 86 ? -6.904 7.926 -9.972 1.00 92.00 86 PRO A O 1
ATOM 666 N N . ILE A 1 87 ? -9.119 8.206 -9.684 1.00 91.81 87 ILE A N 1
ATOM 667 C CA . ILE A 1 87 ? -9.075 8.340 -8.223 1.00 91.81 87 ILE A CA 1
ATOM 668 C C . ILE A 1 87 ? -8.783 6.978 -7.597 1.00 91.81 87 ILE A C 1
ATOM 670 O O . ILE A 1 87 ? -7.881 6.880 -6.776 1.00 91.81 87 ILE A O 1
ATOM 674 N N . ILE A 1 88 ? -9.485 5.924 -8.018 1.00 92.50 88 ILE A N 1
ATOM 675 C CA . ILE A 1 88 ? -9.246 4.553 -7.541 1.00 92.50 88 ILE A CA 1
ATOM 676 C C . ILE A 1 88 ? -7.800 4.122 -7.824 1.00 92.50 88 ILE A C 1
ATOM 678 O O . ILE A 1 88 ? -7.111 3.661 -6.920 1.00 92.50 88 ILE A O 1
ATOM 682 N N . ASN A 1 89 ? -7.292 4.385 -9.029 1.00 94.50 89 ASN A N 1
ATOM 683 C CA . ASN A 1 89 ? -5.889 4.185 -9.395 1.00 94.50 89 ASN A CA 1
ATOM 684 C C . ASN A 1 89 ? -4.937 4.936 -8.470 1.00 94.50 89 ASN A C 1
ATOM 686 O O . ASN A 1 89 ? -3.994 4.338 -7.962 1.00 94.50 89 ASN A O 1
ATOM 690 N N . MET A 1 90 ? -5.209 6.205 -8.173 1.00 95.00 90 MET A N 1
ATOM 691 C CA . MET A 1 90 ? -4.416 6.946 -7.197 1.00 95.00 90 MET A CA 1
ATOM 692 C C . MET A 1 90 ? -4.470 6.300 -5.802 1.00 95.00 90 MET A C 1
ATOM 694 O O . MET A 1 90 ? -3.441 6.220 -5.141 1.00 95.00 90 MET A O 1
ATOM 698 N N . LEU A 1 91 ? -5.627 5.800 -5.353 1.00 95.62 91 LEU A N 1
ATOM 699 C CA . LEU A 1 91 ? -5.767 5.120 -4.056 1.00 95.62 91 LEU A CA 1
ATOM 700 C C . LEU A 1 91 ? -4.996 3.797 -3.981 1.00 95.62 91 LEU A C 1
ATOM 702 O O . LEU A 1 91 ? -4.592 3.410 -2.890 1.00 95.62 91 LEU A O 1
ATOM 706 N N . GLY A 1 92 ? -4.786 3.116 -5.108 1.00 95.50 92 GLY A N 1
ATOM 707 C CA . GLY A 1 92 ? -3.945 1.919 -5.208 1.00 95.50 92 GLY A CA 1
ATOM 708 C C . GLY A 1 92 ? -2.465 2.214 -5.474 1.00 95.50 92 GLY A C 1
ATOM 709 O O . GLY A 1 92 ? -1.676 1.281 -5.614 1.00 95.50 92 GLY A O 1
ATOM 710 N N . SER A 1 93 ? -2.061 3.486 -5.584 1.00 96.50 93 SER A N 1
ATOM 711 C CA . SER A 1 93 ? -0.728 3.854 -6.076 1.00 96.50 93 SER A CA 1
ATOM 712 C C . SER A 1 93 ? 0.327 4.016 -4.967 1.00 96.50 93 SER A C 1
ATOM 714 O O . SER A 1 93 ? -0.019 4.283 -3.812 1.00 96.50 93 SER A O 1
ATOM 716 N N . PRO A 1 94 ? 1.633 3.987 -5.307 1.00 96.38 94 PRO A N 1
ATOM 717 C CA . PRO A 1 94 ? 2.717 4.287 -4.369 1.00 96.38 94 PRO A CA 1
ATOM 718 C C . PRO A 1 94 ? 2.623 5.694 -3.764 1.00 96.38 94 PRO A C 1
ATOM 720 O O . PRO A 1 94 ? 2.981 5.902 -2.606 1.00 96.38 94 PRO A O 1
ATOM 723 N N . ALA A 1 95 ? 2.103 6.669 -4.517 1.00 96.25 95 ALA A N 1
ATOM 724 C CA . ALA A 1 95 ? 1.880 8.021 -4.012 1.00 96.25 95 ALA A CA 1
ATOM 725 C C . ALA A 1 95 ? 0.915 8.046 -2.821 1.00 96.25 95 ALA A C 1
ATOM 727 O O . ALA A 1 95 ? 1.164 8.761 -1.848 1.00 96.25 95 ALA A O 1
ATOM 728 N N . SER A 1 96 ? -0.160 7.253 -2.872 1.00 96.75 96 SER A N 1
ATOM 729 C CA . SER A 1 96 ? -1.079 7.127 -1.738 1.00 96.75 96 SER A CA 1
ATOM 730 C C . SER A 1 96 ? -0.424 6.472 -0.526 1.00 96.75 96 SER A C 1
ATOM 732 O O . SER A 1 96 ? -0.637 6.919 0.600 1.00 96.75 96 SER A O 1
ATOM 734 N N . ALA A 1 97 ? 0.432 5.477 -0.765 1.00 95.56 97 ALA A N 1
ATOM 735 C CA . ALA A 1 97 ? 1.204 4.791 0.261 1.00 95.56 97 ALA A CA 1
ATOM 736 C C . ALA A 1 97 ? 2.133 5.761 0.997 1.00 95.56 97 ALA A C 1
ATOM 738 O O . ALA A 1 97 ? 2.158 5.797 2.223 1.00 95.56 97 ALA A O 1
ATOM 739 N N . VAL A 1 98 ? 2.863 6.599 0.253 1.00 96.12 98 VAL A N 1
ATOM 740 C CA . VAL A 1 98 ? 3.757 7.609 0.834 1.00 96.12 98 VAL A CA 1
ATOM 741 C C . VAL A 1 98 ? 2.969 8.683 1.571 1.00 96.12 98 VAL A C 1
ATOM 743 O O . VAL A 1 98 ? 3.339 9.040 2.689 1.00 96.12 98 VAL A O 1
ATOM 746 N N . PHE A 1 99 ? 1.868 9.169 0.994 1.00 94.94 99 PHE A N 1
ATOM 747 C CA . PHE A 1 99 ? 1.011 10.146 1.661 1.00 94.94 99 PHE A CA 1
ATOM 748 C C . PHE A 1 99 ? 0.506 9.617 3.010 1.00 94.94 99 PHE A C 1
ATOM 750 O O . PHE A 1 99 ? 0.683 10.280 4.034 1.00 94.94 99 PHE A O 1
ATOM 757 N N . MET A 1 100 ? -0.050 8.404 3.029 1.00 92.62 100 MET A N 1
ATOM 758 C CA . MET A 1 100 ? -0.563 7.800 4.256 1.00 92.62 100 MET A CA 1
ATOM 759 C C . MET A 1 100 ? 0.525 7.400 5.232 1.00 92.62 100 MET A C 1
ATOM 761 O O . MET A 1 100 ? 0.379 7.664 6.420 1.00 92.62 100 MET A O 1
ATOM 765 N N . GLY A 1 101 ? 1.635 6.844 4.754 1.00 93.00 101 GLY A N 1
ATOM 766 C CA . GLY A 1 101 ? 2.764 6.501 5.608 1.00 93.00 101 GLY A CA 1
ATOM 767 C C . GLY A 1 101 ? 3.370 7.723 6.289 1.00 93.00 101 GLY A C 1
ATOM 768 O O . GLY A 1 101 ? 3.810 7.637 7.430 1.00 93.00 101 GLY A O 1
ATOM 769 N N . MET A 1 102 ? 3.345 8.893 5.649 1.00 94.69 102 MET A N 1
ATOM 770 C CA . MET A 1 102 ? 3.830 10.128 6.266 1.00 94.69 102 MET A CA 1
ATOM 771 C C . MET A 1 102 ? 2.931 10.643 7.393 1.00 94.69 102 MET A C 1
ATOM 773 O O . MET A 1 102 ? 3.447 11.164 8.382 1.00 94.69 102 MET A O 1
ATOM 777 N N . ILE A 1 103 ? 1.607 10.533 7.253 1.00 94.38 103 ILE A N 1
ATOM 778 C CA . ILE A 1 103 ? 0.661 11.055 8.254 1.00 94.38 103 ILE A CA 1
ATOM 779 C C . ILE A 1 103 ? 0.243 10.007 9.292 1.00 94.38 103 ILE A C 1
ATOM 781 O O . ILE A 1 103 ? -0.175 10.366 10.391 1.00 94.38 103 ILE A O 1
ATOM 785 N N . GLY A 1 104 ? 0.389 8.722 8.970 1.00 94.69 104 GLY A N 1
ATOM 786 C CA . GLY A 1 104 ? -0.014 7.583 9.788 1.00 94.69 104 GLY A CA 1
ATOM 787 C C . GLY A 1 104 ? 0.520 7.631 11.223 1.00 94.69 104 GLY A C 1
ATOM 788 O O . GLY A 1 104 ? -0.304 7.618 12.134 1.00 94.69 104 GLY A O 1
ATOM 789 N N . PRO A 1 105 ? 1.833 7.833 11.465 1.00 95.62 105 PRO A N 1
ATOM 790 C CA . PRO A 1 105 ? 2.397 7.897 12.819 1.00 95.62 105 PRO A CA 1
ATOM 791 C C . PRO A 1 105 ? 1.849 9.035 13.689 1.00 95.62 105 PRO A C 1
ATOM 793 O O . PRO A 1 105 ? 1.959 8.988 14.913 1.00 95.62 105 PRO A O 1
ATOM 796 N N . ALA A 1 106 ? 1.289 10.082 13.072 1.00 94.19 106 ALA A N 1
ATOM 797 C CA . ALA A 1 106 ? 0.657 11.187 13.785 1.00 94.19 106 ALA A CA 1
ATOM 798 C C . ALA A 1 106 ? -0.820 10.910 14.107 1.00 94.19 106 ALA A C 1
ATOM 800 O O . ALA A 1 106 ? -1.349 11.488 15.056 1.00 94.19 106 ALA A O 1
ATOM 801 N N . ILE A 1 107 ? -1.481 10.048 13.328 1.00 95.44 107 ILE A N 1
ATOM 802 C CA . ILE A 1 107 ? -2.899 9.696 13.478 1.00 95.44 107 ILE A CA 1
ATOM 803 C C . ILE A 1 107 ? -3.068 8.457 14.363 1.00 95.44 107 ILE A C 1
ATOM 805 O O . ILE A 1 107 ? -3.922 8.453 15.250 1.00 95.44 107 ILE A O 1
ATOM 809 N N . SER A 1 108 ? -2.232 7.435 14.171 1.00 96.00 108 SER A N 1
ATOM 810 C CA . SER A 1 108 ? -2.320 6.143 14.854 1.00 96.00 108 SER A CA 1
ATOM 811 C C . SER A 1 108 ? -2.372 6.225 16.388 1.00 96.00 108 SER A C 1
ATOM 813 O O . SER A 1 108 ? -3.144 5.461 16.970 1.00 96.00 108 SER A O 1
ATOM 815 N N . PRO A 1 109 ? -1.690 7.158 17.091 1.00 95.69 109 PRO A N 1
ATOM 816 C CA . PRO A 1 109 ? -1.794 7.241 18.548 1.00 95.69 109 PRO A CA 1
ATOM 817 C C . PRO A 1 109 ? -3.186 7.680 19.004 1.00 95.69 109 PRO A C 1
ATOM 819 O O . PRO A 1 109 ? -3.649 7.257 20.056 1.00 95.69 109 PRO A O 1
ATOM 822 N N . TRP A 1 110 ? -3.882 8.504 18.217 1.00 94.75 110 TRP A N 1
ATOM 823 C CA . TRP A 1 110 ? -5.248 8.924 18.535 1.00 94.75 110 TRP A CA 1
ATOM 824 C C . TRP A 1 110 ? -6.243 7.791 18.330 1.00 94.75 110 TRP A C 1
ATOM 826 O O . TRP A 1 110 ? -7.168 7.650 19.122 1.00 94.75 110 TRP A O 1
ATOM 836 N N . ILE A 1 111 ? -6.026 6.952 17.318 1.00 94.62 111 ILE A N 1
ATOM 837 C CA . ILE A 1 111 ? -6.823 5.740 17.118 1.00 94.62 111 ILE A CA 1
ATOM 838 C C . ILE A 1 111 ? -6.601 4.771 18.280 1.00 94.62 111 ILE A C 1
ATOM 840 O O . ILE A 1 111 ? -7.562 4.309 18.883 1.00 94.62 111 ILE A O 1
ATOM 844 N N . ALA A 1 112 ? -5.348 4.551 18.683 1.00 93.25 112 ALA A N 1
ATOM 845 C CA . ALA A 1 112 ? -5.038 3.726 19.846 1.00 93.25 112 ALA A CA 1
ATOM 846 C C . ALA A 1 112 ? -5.642 4.279 21.144 1.00 93.25 112 ALA A C 1
ATOM 848 O O . ALA A 1 112 ? -6.111 3.501 21.970 1.00 93.25 112 ALA A O 1
ATOM 849 N N . LEU A 1 113 ? -5.686 5.605 21.316 1.00 93.06 113 LEU A N 1
ATOM 850 C CA . LEU A 1 113 ? -6.387 6.242 22.431 1.00 93.06 113 LEU A CA 1
ATOM 851 C C . LEU A 1 113 ? -7.895 5.954 22.391 1.00 93.06 113 LEU A C 1
ATOM 853 O O . LEU A 1 113 ? -8.464 5.592 23.416 1.00 93.06 113 LEU A O 1
ATOM 857 N N . LEU A 1 114 ? -8.543 6.114 21.234 1.00 91.12 114 LEU A N 1
ATOM 858 C CA . LEU A 1 114 ? -9.975 5.837 21.075 1.00 91.12 114 LEU A CA 1
ATOM 859 C C . LEU A 1 114 ? -10.303 4.366 21.362 1.00 91.12 114 LEU A C 1
ATOM 861 O O . LEU A 1 114 ? -11.269 4.090 22.075 1.00 91.12 114 LEU A O 1
ATOM 865 N N . ASN A 1 115 ? -9.470 3.446 20.874 1.00 89.69 115 ASN A N 1
ATOM 866 C CA . ASN A 1 115 ? -9.607 2.016 21.146 1.00 89.69 115 ASN A CA 1
ATOM 867 C C . ASN A 1 115 ? -9.418 1.741 22.646 1.00 89.69 115 ASN A C 1
ATOM 869 O O . ASN A 1 115 ? -10.312 1.190 23.271 1.00 89.69 115 ASN A O 1
ATOM 873 N N . SER A 1 116 ? -8.356 2.274 23.263 1.00 90.50 116 SER A N 1
ATOM 874 C CA . SER A 1 116 ? -8.088 2.119 24.706 1.00 90.50 116 SER A CA 1
ATOM 875 C C . SER A 1 116 ? -9.235 2.652 25.583 1.00 90.50 116 SER A C 1
ATOM 877 O O . SER A 1 116 ? -9.582 2.051 26.597 1.00 90.50 116 SER A O 1
ATOM 879 N N . ILE A 1 117 ? -9.864 3.776 25.201 1.00 89.62 117 ILE A N 1
ATOM 880 C CA . ILE A 1 117 ? -11.049 4.318 25.895 1.00 89.62 117 ILE A CA 1
ATOM 881 C C . ILE A 1 117 ? -12.238 3.361 25.775 1.00 89.62 117 ILE A C 1
ATOM 883 O O . ILE A 1 117 ? -12.978 3.181 26.743 1.00 89.62 117 ILE A O 1
ATOM 887 N N . THR A 1 118 ? -12.432 2.779 24.593 1.00 87.31 118 THR A N 1
ATOM 888 C CA . THR A 1 118 ? -13.519 1.832 24.317 1.00 87.31 118 THR A CA 1
ATOM 889 C C . THR A 1 118 ? -13.320 0.528 25.090 1.00 87.31 118 THR A C 1
ATOM 891 O O . THR A 1 118 ? -14.276 0.008 25.665 1.00 87.31 118 THR A O 1
ATOM 894 N N . ASP A 1 119 ? -12.074 0.069 25.186 1.00 87.88 119 ASP A N 1
ATOM 895 C CA . ASP A 1 119 ? -11.677 -1.158 25.879 1.00 87.88 119 ASP A CA 1
ATOM 896 C C . ASP A 1 119 ? -11.596 -0.981 27.409 1.00 87.88 119 ASP A C 1
ATOM 898 O O . ASP A 1 119 ? -11.583 -1.956 28.162 1.00 87.88 119 ASP A O 1
ATOM 902 N N . GLY A 1 120 ? -11.629 0.265 27.896 1.00 89.50 120 GLY A N 1
ATOM 903 C CA . GLY A 1 120 ? -11.627 0.587 29.325 1.00 89.50 120 GLY A CA 1
ATOM 904 C C . GLY A 1 120 ? -10.250 0.483 29.984 1.00 89.50 120 GLY A C 1
ATOM 905 O O . GLY A 1 120 ? -10.163 0.232 31.190 1.00 89.50 120 GLY A O 1
ATOM 906 N N . ASP A 1 121 ? -9.186 0.686 29.209 1.00 92.81 121 ASP A N 1
ATOM 907 C CA . ASP A 1 121 ? -7.806 0.597 29.675 1.00 92.81 121 ASP A CA 1
ATOM 908 C C . ASP A 1 121 ? -7.471 1.661 30.728 1.00 92.81 121 ASP A C 1
ATOM 910 O O . ASP A 1 121 ? -8.019 2.769 30.772 1.00 92.81 121 ASP A O 1
ATOM 914 N N . ASN A 1 122 ? -6.503 1.346 31.591 1.00 94.19 122 ASN A N 1
ATOM 915 C CA . ASN A 1 122 ? -5.960 2.342 32.510 1.00 94.19 122 ASN A CA 1
ATOM 916 C C . ASN A 1 122 ? -5.013 3.315 31.778 1.00 94.19 122 ASN A C 1
ATOM 918 O O . ASN A 1 122 ? -4.588 3.088 30.646 1.00 94.19 122 ASN A O 1
ATOM 922 N N . LEU A 1 123 ? -4.643 4.412 32.448 1.00 92.75 123 LEU A N 1
ATOM 923 C CA . LEU A 1 123 ? -3.794 5.455 31.860 1.00 92.75 123 LEU A CA 1
ATOM 924 C C . LEU A 1 123 ? -2.418 4.936 31.400 1.00 92.75 123 LEU A C 1
ATOM 926 O O . LEU A 1 123 ? -1.892 5.420 30.402 1.00 92.75 123 LEU A O 1
ATOM 930 N N . GLY A 1 124 ? -1.821 3.986 32.122 1.00 94.75 124 GLY A N 1
ATOM 931 C CA . GLY A 1 124 ? -0.513 3.426 31.772 1.00 94.75 124 GLY A CA 1
ATOM 932 C C . GLY A 1 124 ? -0.573 2.582 30.501 1.00 94.75 124 GLY A C 1
ATOM 933 O O . GLY A 1 124 ? 0.260 2.757 29.608 1.00 94.75 124 GLY A O 1
ATOM 934 N N . ASP A 1 125 ? -1.597 1.739 30.396 1.00 92.62 125 ASP A N 1
ATOM 935 C CA . ASP A 1 125 ? -1.840 0.901 29.220 1.00 92.62 125 ASP A CA 1
ATOM 936 C C . ASP A 1 125 ? -2.214 1.768 28.017 1.00 92.62 125 ASP A C 1
ATOM 938 O O . ASP A 1 125 ? -1.608 1.640 26.959 1.00 92.62 125 ASP A O 1
ATOM 942 N N . THR A 1 126 ? -3.070 2.775 28.215 1.00 93.19 126 THR A N 1
ATOM 943 C CA . THR A 1 126 ? -3.41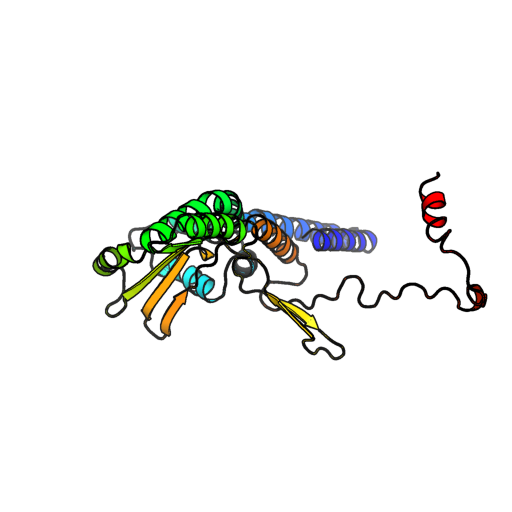2 3.761 27.178 1.00 93.19 126 THR A CA 1
ATOM 944 C C . THR A 1 126 ? -2.159 4.436 26.612 1.00 93.19 126 THR A C 1
ATOM 946 O O . THR A 1 126 ? -1.965 4.477 25.400 1.00 93.19 126 THR A O 1
ATOM 949 N N . LEU A 1 127 ? -1.266 4.951 27.467 1.00 92.94 127 LEU A N 1
ATOM 950 C CA . LEU A 1 127 ? -0.031 5.603 27.013 1.00 92.94 127 LEU A CA 1
ATOM 951 C C . LEU A 1 127 ? 0.911 4.626 26.295 1.00 92.94 127 LEU A C 1
ATOM 953 O O . LEU A 1 127 ? 1.561 5.003 25.318 1.00 92.94 127 LEU A O 1
ATOM 957 N N . THR A 1 128 ? 0.962 3.375 26.754 1.00 94.12 128 THR A N 1
ATOM 958 C CA . THR A 1 128 ? 1.729 2.304 26.107 1.00 94.12 128 THR A CA 1
ATOM 959 C C . THR A 1 128 ? 1.181 1.996 24.720 1.00 94.12 128 THR A C 1
ATOM 961 O O . THR A 1 128 ? 1.952 1.957 23.764 1.00 94.12 128 THR A O 1
ATOM 964 N N . ASN A 1 129 ? -0.138 1.867 24.588 1.00 92.62 129 ASN A N 1
ATOM 965 C CA . ASN A 1 129 ? -0.826 1.620 23.325 1.00 92.62 129 ASN A CA 1
ATOM 966 C C . ASN A 1 129 ? -0.622 2.779 22.347 1.00 92.62 129 ASN A C 1
ATOM 968 O O . ASN A 1 129 ? -0.277 2.555 21.191 1.00 92.62 129 ASN A O 1
ATOM 972 N N . MET A 1 130 ? -0.743 4.027 22.812 1.00 93.75 130 MET A N 1
ATOM 973 C CA . MET A 1 130 ? -0.475 5.214 21.994 1.00 93.75 130 MET A CA 1
ATOM 974 C C . MET A 1 130 ? 0.963 5.230 21.464 1.00 93.75 130 MET A C 1
ATOM 976 O O . MET A 1 130 ? 1.181 5.491 20.282 1.00 93.75 130 MET A O 1
ATOM 980 N N . TRP A 1 131 ? 1.953 4.935 22.314 1.00 92.44 131 TRP A N 1
ATOM 981 C CA . TRP A 1 131 ? 3.355 4.872 21.893 1.00 92.44 131 TRP A CA 1
ATOM 982 C C . TRP A 1 131 ? 3.627 3.691 20.957 1.00 92.44 131 TRP A C 1
ATOM 984 O O . TRP A 1 131 ? 4.301 3.842 19.936 1.00 92.44 131 TRP A O 1
ATOM 994 N N . GLY A 1 132 ? 3.053 2.529 21.267 1.00 93.31 132 GLY A N 1
ATOM 995 C CA . GLY A 1 132 ? 3.076 1.355 20.406 1.00 93.31 132 GLY A CA 1
ATOM 996 C C . GLY A 1 132 ? 2.505 1.663 19.026 1.00 93.31 132 GLY A C 1
ATOM 997 O O . GLY A 1 132 ? 3.086 1.243 18.028 1.00 93.31 132 GLY A O 1
ATOM 998 N N . ALA A 1 133 ? 1.450 2.473 18.958 1.00 94.75 133 ALA A N 1
ATOM 999 C CA . ALA A 1 133 ? 0.819 2.881 17.716 1.00 94.75 133 ALA A CA 1
ATOM 1000 C C . ALA A 1 133 ? 1.644 3.883 16.900 1.00 94.75 133 ALA A C 1
ATOM 1002 O O . ALA A 1 133 ? 1.624 3.808 15.672 1.00 94.75 133 ALA A O 1
ATOM 1003 N N . VAL A 1 134 ? 2.436 4.765 17.528 1.00 93.69 134 VAL A N 1
ATOM 1004 C CA . VAL A 1 134 ? 3.418 5.595 16.792 1.00 93.69 134 VAL A CA 1
ATOM 1005 C C . VAL A 1 134 ? 4.357 4.704 15.972 1.00 93.69 134 VAL A C 1
ATOM 1007 O O . VAL A 1 134 ? 4.700 5.037 14.839 1.00 93.69 134 VAL A O 1
ATOM 1010 N N . LEU A 1 135 ? 4.782 3.570 16.537 1.00 95.38 135 LEU A N 1
ATOM 1011 C CA . LEU A 1 135 ? 5.743 2.665 15.907 1.00 95.38 135 LEU A CA 1
ATOM 1012 C C . LEU A 1 135 ? 5.080 1.672 14.951 1.00 95.38 135 LEU A C 1
ATOM 1014 O O . LEU A 1 135 ? 5.547 1.524 13.828 1.00 95.38 135 LEU A O 1
ATOM 1018 N N . ASN A 1 136 ? 4.000 1.021 15.374 1.00 93.81 136 ASN A N 1
ATOM 1019 C CA . ASN A 1 136 ? 3.414 -0.124 14.671 1.00 93.81 136 ASN A CA 1
ATOM 1020 C C . ASN A 1 136 ? 2.102 0.195 13.953 1.00 93.81 136 ASN A C 1
ATOM 1022 O O . ASN A 1 136 ? 1.623 -0.626 13.174 1.00 93.81 136 ASN A O 1
ATOM 1026 N N . GLY A 1 137 ? 1.542 1.383 14.170 1.00 95.31 137 GLY A N 1
ATOM 1027 C CA . GLY A 1 137 ? 0.246 1.766 13.630 1.00 95.31 137 GLY A CA 1
ATOM 1028 C C . GLY A 1 137 ? -0.917 1.379 14.535 1.00 95.31 137 GLY A C 1
ATOM 1029 O O . GLY A 1 137 ? -0.734 0.842 15.625 1.00 95.31 137 GLY A O 1
ATOM 1030 N N . ALA A 1 138 ? -2.122 1.707 14.087 1.00 95.88 138 ALA A N 1
ATOM 1031 C CA . ALA A 1 138 ? -3.362 1.346 14.757 1.00 95.88 138 ALA A CA 1
ATOM 1032 C C . ALA A 1 138 ? -4.492 1.218 13.736 1.00 95.88 138 ALA A C 1
ATOM 1034 O O . ALA A 1 138 ? -4.532 1.954 12.745 1.00 95.88 138 ALA A O 1
ATOM 1035 N N . THR A 1 139 ? -5.424 0.319 14.026 1.00 95.56 139 THR A N 1
ATOM 1036 C CA . THR A 1 139 ? -6.594 0.062 13.190 1.00 95.56 139 THR A CA 1
ATOM 1037 C C . THR A 1 139 ? -7.824 0.719 13.798 1.00 95.56 139 THR A C 1
ATOM 1039 O O . THR A 1 139 ? -8.112 0.560 14.987 1.00 95.56 139 THR A O 1
ATOM 1042 N N . LEU A 1 140 ? -8.527 1.496 12.978 1.00 93.12 140 LEU A N 1
ATOM 1043 C CA . LEU A 1 140 ? -9.808 2.095 13.312 1.00 93.12 140 LEU A CA 1
ATOM 1044 C C . LEU A 1 140 ? -10.914 1.130 12.894 1.00 93.12 140 LEU A C 1
ATOM 1046 O O . LEU A 1 140 ? -11.149 0.955 11.702 1.00 93.12 140 LEU A O 1
ATOM 1050 N N . ASN A 1 141 ? -11.606 0.547 13.869 1.00 91.19 141 ASN A N 1
ATOM 1051 C CA . ASN A 1 141 ? -12.782 -0.274 13.611 1.00 91.19 141 ASN A CA 1
ATOM 1052 C C . ASN A 1 141 ? -13.968 0.625 13.195 1.00 91.19 141 ASN A C 1
ATOM 1054 O O . ASN A 1 141 ? -14.285 1.612 13.867 1.00 91.19 141 ASN A O 1
ATOM 1058 N N . LEU A 1 142 ? -14.612 0.284 12.079 1.00 92.00 142 LEU A N 1
ATOM 1059 C CA . LEU A 1 142 ? -15.742 1.004 11.491 1.00 92.00 142 LEU A CA 1
ATOM 1060 C C . LEU A 1 142 ? -17.020 0.148 11.460 1.00 92.00 142 LEU A C 1
ATOM 1062 O O . LEU A 1 142 ? -17.985 0.518 10.791 1.00 92.00 142 LEU A O 1
ATOM 1066 N N . ASP A 1 143 ? -17.085 -0.931 12.243 1.00 92.50 143 ASP A N 1
ATOM 1067 C CA . ASP A 1 143 ? -18.207 -1.879 12.266 1.00 92.50 143 ASP A CA 1
ATOM 1068 C C . ASP A 1 143 ? -19.535 -1.213 12.657 1.00 92.50 143 ASP A C 1
ATOM 1070 O O . ASP A 1 143 ? -20.625 -1.627 12.261 1.00 92.50 143 ASP A O 1
ATOM 1074 N N . SER A 1 144 ? -19.455 -0.102 13.393 1.00 88.75 144 SER A N 1
ATOM 1075 C CA . SER A 1 144 ? -20.614 0.739 13.713 1.00 88.75 144 SER A CA 1
ATOM 1076 C C . SER A 1 144 ? -21.344 1.292 12.477 1.00 88.75 144 SER A C 1
ATOM 1078 O O . SER A 1 144 ? -22.517 1.658 12.577 1.00 88.75 144 SER A O 1
ATOM 1080 N N . LEU A 1 145 ? -20.681 1.342 11.316 1.00 90.06 145 LEU A N 1
ATOM 1081 C CA . LEU A 1 145 ? -21.250 1.789 10.044 1.00 90.06 145 LEU A CA 1
ATOM 1082 C C . LEU A 1 145 ? -21.953 0.658 9.281 1.00 90.06 145 LEU A C 1
ATOM 1084 O O . LEU A 1 145 ? -22.763 0.945 8.398 1.00 90.06 145 LEU A O 1
ATOM 1088 N N . LEU A 1 146 ? -21.696 -0.608 9.629 1.00 92.75 146 LEU A N 1
ATOM 1089 C CA . LEU A 1 146 ? -22.212 -1.772 8.904 1.00 92.75 146 LEU A CA 1
ATOM 1090 C C . LEU A 1 146 ? -23.737 -1.816 8.807 1.00 92.75 146 LEU A C 1
ATOM 1092 O O . LEU A 1 146 ? -24.219 -2.110 7.715 1.00 92.75 146 LEU A O 1
ATOM 1096 N N . PRO A 1 147 ? -24.530 -1.488 9.855 1.00 92.50 147 PRO A N 1
ATOM 1097 C CA . PRO A 1 147 ? -25.986 -1.484 9.723 1.00 92.50 147 PRO A CA 1
ATOM 1098 C C . PRO A 1 147 ? -26.455 -0.541 8.611 1.00 92.50 147 PRO A C 1
ATOM 1100 O O . PRO A 1 147 ? -27.252 -0.921 7.762 1.00 92.50 147 PRO A O 1
ATOM 1103 N N . MET A 1 148 ? -25.890 0.668 8.557 1.00 91.62 148 MET A N 1
ATOM 1104 C CA . MET A 1 148 ? -26.229 1.655 7.533 1.00 91.62 148 MET A CA 1
ATOM 1105 C C . MET A 1 148 ? -25.771 1.217 6.135 1.00 91.62 148 MET A C 1
ATOM 1107 O O . MET A 1 148 ? -26.490 1.440 5.165 1.00 91.62 148 MET A O 1
ATOM 1111 N N . ILE A 1 149 ? -24.584 0.615 6.019 1.00 89.56 149 ILE A N 1
ATOM 1112 C CA . ILE A 1 149 ? -24.027 0.162 4.736 1.00 89.56 149 ILE A CA 1
ATOM 1113 C C . ILE A 1 149 ? -24.830 -1.025 4.183 1.00 89.56 149 ILE A C 1
ATOM 1115 O O . ILE A 1 149 ? -25.196 -1.020 3.008 1.00 89.56 149 ILE A O 1
ATOM 1119 N N . ASN A 1 150 ? -25.151 -2.010 5.025 1.00 90.06 150 ASN A N 1
ATOM 1120 C CA . ASN A 1 150 ? -25.936 -3.181 4.635 1.00 90.06 150 ASN A CA 1
ATOM 1121 C C . ASN A 1 150 ? -27.380 -2.804 4.252 1.00 90.06 150 ASN A C 1
ATOM 1123 O O . ASN A 1 150 ? -27.914 -3.336 3.278 1.00 90.06 150 ASN A O 1
ATOM 1127 N N . ASP A 1 151 ? -27.985 -1.829 4.938 1.00 89.44 151 ASP A N 1
ATOM 1128 C CA . ASP A 1 151 ? -29.336 -1.340 4.628 1.00 89.44 151 ASP A CA 1
ATOM 1129 C C . ASP A 1 151 ? -29.396 -0.456 3.367 1.00 89.44 151 ASP A C 1
ATOM 1131 O O . ASP A 1 151 ? -30.477 -0.222 2.820 1.00 89.44 151 ASP A O 1
ATOM 1135 N N . ALA A 1 152 ? -28.254 0.030 2.869 1.00 85.19 152 ALA A N 1
ATOM 1136 C CA . ALA A 1 152 ? -28.203 0.906 1.698 1.00 85.19 152 ALA A CA 1
ATOM 1137 C C . ALA A 1 152 ? -28.504 0.182 0.370 1.00 85.19 152 ALA A C 1
ATOM 1139 O O . ALA A 1 152 ? -28.740 0.836 -0.646 1.00 85.19 152 ALA A O 1
ATOM 1140 N N . GLY A 1 153 ? -28.526 -1.157 0.366 1.00 79.81 153 GLY A N 1
ATOM 1141 C CA . GLY A 1 153 ? -28.903 -1.959 -0.803 1.00 79.81 153 GLY A CA 1
ATOM 1142 C C . GLY A 1 153 ? -27.838 -2.023 -1.902 1.00 79.81 153 GLY A C 1
ATOM 1143 O O . GLY A 1 153 ? -28.166 -2.330 -3.046 1.00 79.81 153 GLY A O 1
ATOM 1144 N N . PHE A 1 154 ? -26.574 -1.736 -1.572 1.00 80.38 154 PHE A N 1
ATOM 1145 C CA . PHE A 1 154 ? -25.454 -1.821 -2.517 1.00 80.38 154 PHE A CA 1
ATOM 1146 C C . PHE A 1 154 ? -25.008 -3.259 -2.807 1.00 80.38 154 PHE A C 1
ATOM 1148 O O . PHE A 1 154 ? -24.372 -3.504 -3.832 1.00 80.38 154 PHE A O 1
ATOM 1155 N N . PHE A 1 155 ? -25.331 -4.210 -1.928 1.00 81.75 155 PHE A N 1
ATOM 1156 C CA . PHE A 1 155 ? -24.875 -5.590 -2.055 1.00 81.75 1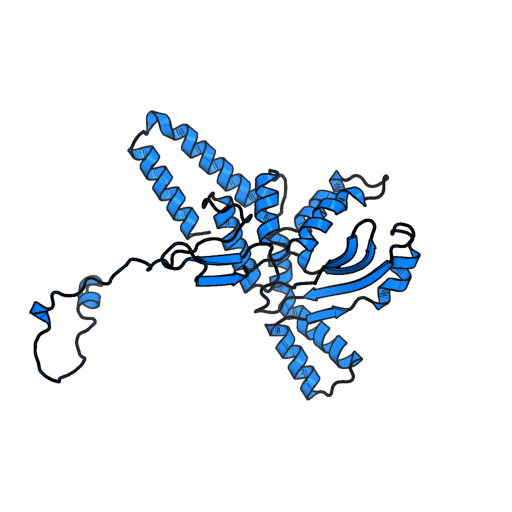55 PHE A CA 1
ATOM 1157 C C . PHE A 1 155 ? -25.918 -6.491 -2.732 1.00 81.75 155 PHE A C 1
ATOM 1159 O O . PHE A 1 155 ? -27.124 -6.307 -2.537 1.00 81.75 155 PHE A O 1
ATOM 1166 N N . PRO A 1 156 ? -25.478 -7.486 -3.527 1.00 79.88 156 PRO A N 1
ATOM 1167 C CA . PRO A 1 156 ? -26.358 -8.516 -4.066 1.00 79.88 156 PRO A CA 1
ATOM 1168 C C . PRO A 1 156 ? -27.150 -9.244 -2.973 1.00 79.88 156 PRO A C 1
ATOM 1170 O O . PRO A 1 156 ? -26.723 -9.348 -1.824 1.00 79.88 156 PRO A O 1
ATOM 1173 N N . ALA A 1 157 ? -28.299 -9.813 -3.343 1.00 76.69 157 ALA A N 1
ATOM 1174 C CA . ALA A 1 157 ? -29.137 -10.550 -2.401 1.00 76.69 157 ALA A CA 1
ATOM 1175 C C . ALA A 1 157 ? -28.371 -11.722 -1.757 1.00 76.69 157 ALA A C 1
ATOM 1177 O O . ALA A 1 157 ? -27.898 -12.617 -2.457 1.00 76.69 157 ALA A O 1
ATOM 1178 N N . GLY A 1 158 ? -28.308 -11.727 -0.423 1.00 79.00 158 GLY A N 1
ATOM 1179 C CA . GLY A 1 158 ? -27.609 -12.747 0.364 1.00 79.00 158 GLY A CA 1
ATOM 1180 C C . GLY A 1 158 ? -26.156 -12.412 0.707 1.00 79.00 158 GLY A C 1
ATOM 1181 O O . GLY A 1 158 ? -25.553 -13.194 1.433 1.00 79.00 158 GLY A O 1
ATOM 1182 N N . MET A 1 159 ? -25.626 -11.278 0.235 1.00 87.31 159 MET A N 1
ATOM 1183 C CA . MET A 1 159 ? -24.302 -10.777 0.599 1.00 87.31 159 MET A CA 1
ATOM 1184 C C . MET A 1 159 ? -24.416 -9.709 1.693 1.00 87.31 159 MET A C 1
ATOM 1186 O O . MET A 1 159 ? -25.249 -8.806 1.591 1.00 87.31 159 MET A O 1
ATOM 1190 N N . THR A 1 160 ? -23.579 -9.806 2.724 1.00 89.19 160 THR A N 1
ATOM 1191 C CA . THR A 1 160 ? -23.495 -8.834 3.824 1.00 89.19 160 THR A CA 1
ATOM 1192 C C . THR A 1 160 ? -22.046 -8.465 4.081 1.00 89.19 160 THR A C 1
ATOM 1194 O O . THR A 1 160 ? -21.161 -9.303 3.938 1.00 89.19 160 THR A O 1
ATOM 1197 N N . MET A 1 161 ? -21.808 -7.202 4.428 1.00 91.19 161 MET A N 1
ATOM 1198 C CA . MET A 1 161 ? -20.530 -6.770 4.981 1.00 91.19 161 MET A CA 1
ATOM 1199 C C . MET A 1 161 ? -20.543 -7.029 6.485 1.00 91.19 161 MET A C 1
ATOM 1201 O O . MET A 1 161 ? -21.423 -6.514 7.185 1.00 91.19 161 MET A O 1
ATOM 1205 N N . ASP A 1 162 ? -19.584 -7.817 6.952 1.00 93.19 162 ASP A N 1
ATOM 1206 C CA . ASP A 1 162 ? -19.490 -8.273 8.339 1.00 93.19 162 ASP A CA 1
ATOM 1207 C C . ASP A 1 162 ? -18.392 -7.547 9.117 1.00 93.19 162 ASP A C 1
ATOM 1209 O O . ASP A 1 162 ? -18.498 -7.424 10.337 1.00 93.19 162 ASP A O 1
ATOM 1213 N N . HIS A 1 163 ? -17.398 -7.004 8.410 1.00 94.25 163 HIS A N 1
ATOM 1214 C CA . HIS A 1 163 ? -16.334 -6.195 8.991 1.00 94.25 163 HIS A CA 1
ATOM 1215 C C . HIS A 1 163 ? -15.960 -5.030 8.077 1.00 94.25 163 HIS A C 1
ATOM 1217 O O . HIS A 1 163 ? -15.945 -5.166 6.849 1.00 94.25 163 HIS A O 1
ATOM 1223 N N . LEU A 1 164 ? -15.653 -3.886 8.687 1.00 93.88 164 LEU A N 1
ATOM 1224 C CA . LEU A 1 164 ? -15.046 -2.743 8.018 1.00 93.88 164 LEU A CA 1
ATOM 1225 C C . LEU A 1 164 ? -14.057 -2.072 8.965 1.00 93.88 164 LEU A C 1
ATOM 1227 O O . LEU A 1 164 ? -14.412 -1.678 10.078 1.00 93.88 164 LEU A O 1
ATOM 1231 N N . ASP A 1 165 ? -12.847 -1.828 8.484 1.00 95.88 165 ASP A N 1
ATOM 1232 C CA . ASP A 1 165 ? -11.847 -1.099 9.245 1.00 95.88 165 ASP A CA 1
ATOM 1233 C C . ASP A 1 165 ? -10.889 -0.299 8.349 1.00 95.88 165 ASP A C 1
ATOM 1235 O O . ASP A 1 165 ? -10.895 -0.394 7.117 1.00 95.88 165 ASP A O 1
ATOM 1239 N N . PHE A 1 166 ? -10.086 0.551 8.987 1.00 96.31 166 PHE A N 1
ATOM 1240 C CA . PHE A 1 166 ? -9.002 1.262 8.325 1.00 96.31 166 PHE A CA 1
ATOM 1241 C C . PHE A 1 166 ? -7.716 1.225 9.158 1.00 96.31 166 PHE A C 1
ATOM 1243 O O . PHE A 1 166 ? -7.665 1.757 10.273 1.00 96.31 166 PHE A O 1
ATOM 1250 N N . ALA A 1 167 ? -6.644 0.677 8.590 1.00 97.19 167 ALA A N 1
ATOM 1251 C CA . ALA A 1 167 ? -5.328 0.600 9.210 1.00 97.19 167 ALA A CA 1
ATOM 1252 C C . ALA A 1 167 ? -4.453 1.821 8.888 1.00 97.19 167 ALA A C 1
ATOM 1254 O O . ALA A 1 167 ? -4.058 2.068 7.743 1.00 97.19 167 ALA A O 1
ATOM 1255 N N . PHE A 1 168 ? -4.057 2.547 9.935 1.00 97.25 168 PHE A N 1
ATOM 1256 C CA . PHE A 1 168 ? -3.039 3.593 9.865 1.00 97.25 168 PHE A CA 1
ATOM 1257 C C . PHE A 1 168 ? -1.673 3.017 10.234 1.00 97.25 168 PHE A C 1
ATOM 1259 O O . PHE A 1 168 ? -1.498 2.512 11.341 1.00 97.25 168 PHE A O 1
ATOM 1266 N N . GLY A 1 169 ? -0.687 3.136 9.342 1.00 95.25 169 GLY A N 1
ATOM 1267 C CA . GLY A 1 169 ? 0.681 2.689 9.612 1.00 95.25 169 GLY A CA 1
ATOM 1268 C C . GLY A 1 169 ? 1.433 3.605 10.585 1.00 95.25 169 GLY A C 1
ATOM 1269 O O . GLY A 1 169 ? 1.324 4.827 10.523 1.00 95.25 169 GLY A O 1
ATOM 1270 N N . GLY A 1 170 ? 2.216 3.012 11.481 1.00 93.69 170 GLY A N 1
ATOM 1271 C CA . GLY A 1 170 ? 3.219 3.687 12.301 1.00 93.69 170 GLY A CA 1
ATOM 1272 C C . GLY A 1 170 ? 4.570 3.755 11.587 1.00 93.69 170 GLY A C 1
ATOM 1273 O O . GLY A 1 170 ? 4.699 3.400 10.420 1.00 93.69 170 GLY A O 1
ATOM 1274 N N . LEU A 1 171 ? 5.611 4.218 12.279 1.00 93.25 171 LEU A N 1
ATOM 1275 C CA . LEU A 1 171 ? 6.945 4.418 11.696 1.00 93.25 171 LEU A CA 1
ATOM 1276 C C . LEU A 1 171 ? 7.544 3.151 11.061 1.00 93.25 171 LEU A C 1
ATOM 1278 O O . LEU A 1 171 ? 8.278 3.252 10.077 1.00 93.25 171 LEU A O 1
ATOM 1282 N N . LEU A 1 172 ? 7.238 1.986 11.632 1.00 93.19 172 LEU A N 1
ATOM 1283 C CA . LEU A 1 172 ? 7.820 0.686 11.305 1.00 93.19 172 LEU A CA 1
ATOM 1284 C C . LEU A 1 172 ? 6.835 -0.254 10.599 1.00 93.19 172 LEU A C 1
ATOM 1286 O O . LEU A 1 172 ? 7.195 -1.394 10.312 1.00 93.19 172 LEU A O 1
ATOM 1290 N N . SER A 1 173 ? 5.609 0.191 10.317 1.00 94.75 173 SER A N 1
ATOM 1291 C CA . SER A 1 173 ? 4.618 -0.656 9.654 1.00 94.75 173 SER A CA 1
ATOM 1292 C C . SER A 1 173 ? 5.039 -0.944 8.217 1.00 94.75 173 SER A C 1
ATOM 1294 O O . SER A 1 173 ? 5.305 -0.028 7.438 1.00 94.75 173 SER A O 1
ATOM 1296 N N . THR A 1 174 ? 5.102 -2.221 7.858 1.00 92.56 174 THR A N 1
ATOM 1297 C CA . THR A 1 174 ? 5.585 -2.686 6.550 1.00 92.56 174 THR A CA 1
ATOM 1298 C C . THR A 1 174 ? 4.517 -2.660 5.460 1.00 92.56 174 THR A C 1
ATOM 1300 O O . THR A 1 174 ? 4.870 -2.720 4.283 1.00 92.56 174 THR A O 1
ATOM 1303 N N . GLY A 1 175 ? 3.244 -2.567 5.860 1.00 93.25 175 GLY A N 1
ATOM 1304 C CA . GLY A 1 175 ? 2.087 -2.816 5.005 1.00 93.25 175 GLY A CA 1
ATOM 1305 C C . GLY A 1 175 ? 2.080 -4.244 4.442 1.00 93.25 175 GLY A C 1
ATOM 1306 O O . GLY A 1 175 ? 2.683 -5.143 5.038 1.00 93.25 175 GLY A O 1
ATOM 1307 N N . ALA A 1 176 ? 1.400 -4.436 3.312 1.00 91.81 176 ALA A N 1
ATOM 1308 C CA . ALA A 1 176 ? 1.298 -5.704 2.599 1.00 91.81 176 ALA A CA 1
ATOM 1309 C C . ALA A 1 176 ? 1.474 -5.516 1.083 1.00 91.81 176 ALA A C 1
ATOM 1311 O O . ALA A 1 176 ? 1.142 -4.476 0.510 1.00 91.81 176 ALA A O 1
ATOM 1312 N N . ALA A 1 177 ? 2.014 -6.547 0.439 1.00 89.19 177 ALA A N 1
ATOM 1313 C CA . ALA A 1 177 ? 2.243 -6.613 -0.998 1.00 89.19 177 ALA A CA 1
ATOM 1314 C C . ALA A 1 177 ? 2.082 -8.058 -1.479 1.00 89.19 177 ALA A C 1
ATOM 1316 O O . ALA A 1 177 ? 2.243 -8.997 -0.701 1.00 89.19 177 ALA A O 1
ATOM 1317 N N . ALA A 1 178 ? 1.829 -8.247 -2.772 1.00 85.56 178 ALA A N 1
ATOM 1318 C CA . ALA A 1 178 ? 1.748 -9.577 -3.377 1.00 85.56 178 ALA A CA 1
ATOM 1319 C C . ALA A 1 178 ? 3.125 -10.234 -3.600 1.00 85.56 178 ALA A C 1
ATOM 1321 O O . ALA A 1 178 ? 3.201 -11.411 -3.947 1.00 85.56 178 ALA A O 1
ATOM 1322 N N . VAL A 1 179 ? 4.213 -9.482 -3.419 1.00 76.69 179 VAL A N 1
ATOM 1323 C CA . VAL A 1 179 ? 5.588 -9.930 -3.667 1.00 76.69 179 VAL A CA 1
ATOM 1324 C C . VAL A 1 179 ? 6.342 -10.362 -2.409 1.00 76.69 179 VAL A C 1
ATOM 1326 O O . VAL A 1 179 ? 6.188 -9.791 -1.329 1.00 76.69 179 VAL A O 1
ATOM 1329 N N . SER A 1 180 ? 7.261 -11.313 -2.581 1.00 78.44 180 SER A N 1
ATOM 1330 C CA . SER A 1 180 ? 8.256 -11.703 -1.578 1.00 78.44 180 SER A CA 1
ATOM 1331 C C . SER A 1 180 ? 9.669 -11.786 -2.169 1.00 78.44 180 SER A C 1
ATOM 1333 O O . SER A 1 180 ? 9.875 -11.880 -3.381 1.00 78.44 180 SER A O 1
ATOM 1335 N N . TYR A 1 181 ? 10.674 -11.705 -1.303 1.00 68.25 181 TYR A N 1
ATOM 1336 C CA . TYR A 1 181 ? 12.083 -11.902 -1.628 1.00 68.25 181 TYR A CA 1
ATOM 1337 C C . TYR A 1 181 ? 12.510 -13.293 -1.198 1.00 68.25 181 TYR A C 1
ATOM 1339 O O . TYR A 1 181 ? 12.340 -13.651 -0.038 1.00 68.25 181 TYR A O 1
ATOM 1347 N N . GLN A 1 182 ? 13.118 -14.053 -2.098 1.00 74.88 182 GLN A N 1
ATOM 1348 C CA . GLN A 1 182 ? 13.609 -15.394 -1.818 1.00 74.88 182 GLN A CA 1
ATOM 1349 C C . GLN A 1 182 ? 15.129 -15.459 -2.000 1.00 74.88 182 GLN A C 1
ATOM 1351 O O . GLN A 1 182 ? 15.722 -14.844 -2.879 1.00 74.88 182 GLN A O 1
ATOM 1356 N N . VAL A 1 183 ? 15.805 -16.218 -1.153 1.00 67.44 183 VAL A N 1
ATOM 1357 C CA . VAL A 1 183 ? 17.220 -16.553 -1.322 1.00 67.44 183 VAL A CA 1
ATOM 1358 C C . VAL A 1 183 ? 17.270 -18.018 -1.702 1.00 67.44 183 VAL A C 1
ATOM 1360 O O . VAL A 1 183 ? 16.737 -18.849 -0.969 1.00 67.44 183 VAL A O 1
ATOM 1363 N N . LEU A 1 184 ? 17.898 -18.344 -2.831 1.00 72.25 184 LEU A N 1
ATOM 1364 C CA . LEU A 1 184 ? 18.130 -19.735 -3.212 1.00 72.25 184 LEU A CA 1
ATOM 1365 C C . LEU A 1 184 ? 19.460 -20.228 -2.641 1.00 72.25 184 LEU A C 1
ATOM 1367 O O . LEU A 1 184 ? 20.481 -19.543 -2.712 1.00 72.25 184 LEU A O 1
ATOM 1371 N N . GLY A 1 185 ? 19.440 -21.429 -2.077 1.00 65.75 185 GLY A N 1
ATOM 1372 C CA . GLY A 1 185 ? 20.618 -22.165 -1.651 1.00 65.75 185 GLY A CA 1
ATOM 1373 C C . GLY A 1 185 ? 21.291 -22.919 -2.806 1.00 65.75 185 GLY A C 1
ATOM 1374 O O . GLY A 1 185 ? 20.817 -22.905 -3.949 1.00 65.75 185 GLY A O 1
ATOM 1375 N N . PRO A 1 186 ? 22.409 -23.611 -2.522 1.00 58.22 186 PRO A N 1
ATOM 1376 C CA . PRO A 1 186 ? 23.082 -24.462 -3.498 1.00 58.22 186 PRO A CA 1
ATOM 1377 C C . PRO A 1 186 ? 22.108 -25.497 -4.082 1.00 58.22 186 PRO A C 1
ATOM 1379 O O . PRO A 1 186 ? 21.488 -26.245 -3.336 1.00 58.22 186 PRO A O 1
ATOM 1382 N N . GLY A 1 187 ? 21.973 -25.544 -5.411 1.00 63.72 187 GLY A N 1
ATOM 1383 C CA . GLY A 1 187 ? 21.046 -26.458 -6.097 1.00 63.72 187 GLY A CA 1
ATOM 1384 C C . GLY A 1 187 ? 19.681 -25.862 -6.463 1.00 63.72 187 GLY A C 1
ATOM 1385 O O . GLY A 1 187 ? 18.871 -26.566 -7.056 1.00 63.72 187 GLY A O 1
ATOM 1386 N N . GLY A 1 188 ? 19.438 -24.577 -6.178 1.00 67.75 188 GLY A N 1
ATOM 1387 C CA . GLY A 1 188 ? 18.197 -23.890 -6.559 1.00 67.75 188 GLY A CA 1
ATOM 1388 C C . GLY A 1 188 ? 17.025 -24.125 -5.602 1.00 67.75 188 GLY A C 1
ATOM 1389 O O . GLY A 1 188 ? 15.887 -23.830 -5.953 1.00 67.75 188 GLY A O 1
ATOM 1390 N N . GLU A 1 189 ? 17.289 -24.649 -4.404 1.00 74.75 189 GLU A N 1
ATOM 1391 C CA . GLU A 1 189 ? 16.289 -24.806 -3.342 1.00 74.75 189 GLU A CA 1
ATOM 1392 C C . GLU A 1 189 ? 16.090 -23.496 -2.568 1.00 74.75 189 GLU A C 1
ATOM 1394 O O . GLU A 1 189 ? 17.029 -22.719 -2.406 1.00 74.75 189 GLU A O 1
ATOM 1399 N N . LEU A 1 190 ? 14.881 -23.244 -2.060 1.00 74.31 190 LEU A N 1
ATOM 1400 C CA . LEU A 1 190 ? 14.583 -22.063 -1.248 1.00 74.31 190 LEU A CA 1
ATOM 1401 C C . LEU A 1 190 ? 15.311 -22.134 0.104 1.00 74.31 190 LEU A C 1
ATOM 1403 O O . LEU A 1 190 ? 15.001 -22.982 0.937 1.00 74.31 190 LEU A O 1
ATOM 1407 N N . ALA A 1 191 ? 16.256 -21.226 0.336 1.00 74.19 191 ALA A N 1
ATOM 1408 C CA . ALA A 1 191 ? 16.999 -21.117 1.590 1.00 74.19 191 ALA A CA 1
ATOM 1409 C C . ALA A 1 191 ? 16.350 -20.145 2.589 1.00 74.19 191 ALA A C 1
ATOM 1411 O O . ALA A 1 191 ? 16.433 -20.373 3.794 1.00 74.19 191 ALA A O 1
ATOM 1412 N N . ALA A 1 192 ? 15.719 -19.067 2.114 1.00 70.94 192 ALA A N 1
ATOM 1413 C CA . ALA A 1 192 ? 14.993 -18.112 2.955 1.00 70.94 192 ALA A CA 1
ATOM 1414 C C . ALA A 1 192 ? 13.968 -17.313 2.140 1.00 70.94 192 ALA A C 1
ATOM 1416 O O . ALA A 1 192 ? 14.214 -17.039 0.969 1.00 70.94 192 ALA A O 1
ATOM 1417 N N . GLU A 1 193 ? 12.868 -16.890 2.766 1.00 77.00 193 GLU A N 1
ATOM 1418 C CA . GLU A 1 193 ? 11.871 -15.991 2.177 1.00 77.00 193 GLU A CA 1
ATOM 1419 C C . GLU A 1 193 ? 11.557 -14.837 3.136 1.00 77.00 193 GLU A C 1
ATOM 1421 O O . GLU A 1 193 ? 11.372 -15.047 4.335 1.00 77.00 193 GLU A O 1
ATOM 1426 N N . VAL A 1 194 ? 11.519 -13.615 2.610 1.00 72.56 194 VAL A N 1
ATOM 1427 C CA . VAL A 1 194 ? 11.192 -12.389 3.339 1.00 72.56 194 VAL A CA 1
ATOM 1428 C C . VAL A 1 194 ? 10.070 -11.676 2.585 1.00 72.56 194 VAL A C 1
ATOM 1430 O O . VAL A 1 194 ? 10.267 -11.339 1.416 1.00 72.56 194 VAL A O 1
ATOM 1433 N N . PRO A 1 195 ? 8.910 -11.414 3.212 1.00 74.50 195 PRO A N 1
ATOM 1434 C CA . PRO A 1 195 ? 7.850 -10.625 2.593 1.00 74.50 195 PRO A CA 1
ATOM 1435 C C . PRO A 1 195 ? 8.376 -9.267 2.120 1.00 74.50 195 PRO A C 1
ATOM 1437 O O . PRO A 1 195 ? 9.179 -8.629 2.810 1.00 74.50 195 PRO A O 1
ATOM 1440 N N . ALA A 1 196 ? 7.956 -8.819 0.937 1.00 81.38 196 ALA A N 1
ATOM 1441 C CA . ALA A 1 196 ? 8.273 -7.464 0.519 1.00 81.38 196 ALA A CA 1
ATOM 1442 C C . ALA A 1 196 ? 7.450 -6.460 1.333 1.00 81.38 196 ALA A C 1
ATOM 1444 O O . ALA A 1 196 ? 6.377 -6.769 1.850 1.00 81.38 196 ALA A O 1
ATOM 1445 N N . VAL A 1 197 ? 7.964 -5.238 1.426 1.00 88.62 197 VAL A N 1
ATOM 1446 C CA . VAL A 1 197 ? 7.190 -4.120 1.961 1.00 88.62 197 VAL A CA 1
ATOM 1447 C C . VAL A 1 197 ? 6.360 -3.517 0.839 1.00 88.62 197 VAL A C 1
ATOM 1449 O O . VAL A 1 197 ? 6.797 -3.471 -0.313 1.00 88.62 197 VAL A O 1
ATOM 1452 N N . GLY A 1 198 ? 5.183 -3.016 1.175 1.00 89.50 198 GLY A N 1
ATOM 1453 C CA . GLY A 1 198 ? 4.290 -2.423 0.197 1.00 89.50 198 GLY A CA 1
ATOM 1454 C C . GLY A 1 198 ? 2.970 -2.032 0.815 1.00 89.50 198 GLY A C 1
ATOM 1455 O O . GLY A 1 198 ? 2.718 -2.278 1.989 1.00 89.50 198 GLY A O 1
ATOM 1456 N N . GLY A 1 199 ? 2.168 -1.311 0.052 1.00 93.12 199 GLY A N 1
ATOM 1457 C CA . GLY A 1 199 ? 0.893 -0.806 0.526 1.00 93.12 199 GLY A CA 1
ATOM 1458 C C . GLY A 1 199 ? 0.408 0.364 -0.305 1.00 93.12 199 GLY A C 1
ATOM 1459 O O . GLY A 1 199 ? 1.092 0.855 -1.203 1.00 93.12 199 GLY A O 1
ATOM 1460 N N . SER A 1 200 ? -0.800 0.796 0.012 1.00 96.69 200 SER A N 1
ATOM 1461 C CA . SER A 1 200 ? -1.520 1.888 -0.630 1.00 96.69 200 SER A CA 1
ATOM 1462 C C . SER A 1 200 ? -2.661 2.326 0.282 1.00 96.69 200 SER A C 1
ATOM 1464 O O . SER A 1 200 ? -2.953 1.664 1.278 1.00 96.69 200 SER A O 1
ATOM 1466 N N . LEU A 1 201 ? -3.333 3.425 -0.061 1.00 96.00 201 LEU A N 1
ATOM 1467 C CA . LEU A 1 201 ? -4.571 3.805 0.622 1.00 96.00 201 LEU A CA 1
ATOM 1468 C C . LEU A 1 201 ? -5.625 2.700 0.546 1.00 96.00 201 LEU A C 1
ATOM 1470 O O . LEU A 1 201 ? -6.366 2.502 1.500 1.00 96.00 201 LEU A O 1
ATOM 1474 N N . PHE A 1 202 ? -5.689 1.994 -0.581 1.00 96.06 202 PHE A N 1
ATOM 1475 C CA . PHE A 1 202 ? -6.637 0.908 -0.778 1.00 96.06 202 PHE A CA 1
ATOM 1476 C C . PHE A 1 202 ? -6.281 -0.327 0.066 1.00 96.06 202 PHE A C 1
ATOM 1478 O O . PHE A 1 202 ? -7.177 -0.917 0.648 1.00 96.06 202 PHE A O 1
ATOM 1485 N N . GLN A 1 203 ? -4.991 -0.666 0.208 1.00 95.81 203 GLN A N 1
ATOM 1486 C CA . GLN A 1 203 ? -4.520 -1.746 1.099 1.00 95.81 203 GLN A CA 1
ATOM 1487 C C . GLN A 1 203 ? -4.769 -1.456 2.592 1.00 95.81 203 GLN A C 1
ATOM 1489 O O . GLN A 1 203 ? -4.824 -2.365 3.416 1.00 95.81 203 GLN A O 1
ATOM 1494 N N . SER A 1 204 ? -4.907 -0.182 2.964 1.00 96.81 204 SER A N 1
ATOM 1495 C CA . SER A 1 204 ? -5.251 0.217 4.331 1.00 96.81 204 SER A CA 1
ATOM 1496 C C . SER A 1 204 ? -6.708 -0.074 4.707 1.00 96.81 204 SER A C 1
ATOM 1498 O O . SER A 1 204 ? -7.039 0.079 5.878 1.00 96.81 204 SER A O 1
ATOM 1500 N N . VAL A 1 205 ? -7.583 -0.437 3.765 1.00 95.94 205 VAL A N 1
ATOM 1501 C CA . VAL A 1 205 ? -9.008 -0.679 4.033 1.00 95.94 205 VAL A CA 1
ATOM 1502 C C . VAL A 1 205 ? -9.238 -2.166 4.260 1.00 95.94 205 VAL A C 1
ATOM 1504 O O . VAL A 1 205 ? -8.977 -2.953 3.362 1.00 95.94 205 VAL A O 1
ATOM 1507 N N . GLY A 1 206 ? -9.768 -2.532 5.425 1.00 95.56 206 GLY A N 1
ATOM 1508 C CA . GLY A 1 206 ? -10.126 -3.915 5.736 1.00 95.56 206 GLY A CA 1
ATOM 1509 C C . GLY A 1 206 ? -11.616 -4.150 5.550 1.00 95.56 206 GLY A C 1
ATOM 1510 O O . GLY A 1 206 ? -12.430 -3.277 5.870 1.00 95.56 206 GLY A O 1
ATOM 1511 N N . LEU A 1 207 ? -11.972 -5.285 4.948 1.00 93.62 207 LEU A N 1
ATOM 1512 C CA . LEU A 1 207 ? -13.344 -5.616 4.561 1.00 93.62 207 LEU A CA 1
ATOM 1513 C C . LEU A 1 207 ? -13.571 -7.119 4.689 1.00 93.62 207 LEU A C 1
ATOM 1515 O O . LEU A 1 207 ? -12.869 -7.899 4.051 1.00 93.62 207 LEU A O 1
ATOM 1519 N N . GLU A 1 208 ? -14.631 -7.511 5.388 1.00 93.12 208 GLU A N 1
ATOM 1520 C CA . GLU A 1 208 ? -15.119 -8.891 5.368 1.00 93.12 208 GLU A CA 1
ATOM 1521 C C . GLU A 1 208 ? -16.525 -8.928 4.774 1.00 93.12 208 GLU A C 1
ATOM 1523 O O . GLU A 1 208 ? -17.419 -8.178 5.182 1.00 93.12 208 GLU A O 1
ATOM 1528 N N . PHE A 1 209 ? -16.725 -9.818 3.805 1.00 89.62 209 PHE A N 1
ATOM 1529 C CA . PHE A 1 209 ? -18.030 -10.120 3.240 1.00 89.62 209 PHE A CA 1
ATOM 1530 C C . PHE A 1 209 ? -18.379 -11.594 3.411 1.00 89.62 209 PHE A C 1
ATOM 1532 O O . PHE A 1 209 ? -17.621 -12.471 2.987 1.00 89.62 209 PHE A O 1
ATOM 1539 N N . SER A 1 210 ? -19.597 -11.861 3.875 1.00 89.94 210 SER A N 1
ATOM 1540 C CA . SER A 1 210 ? -20.236 -13.173 3.779 1.00 89.94 210 SER A CA 1
ATOM 1541 C C . SER A 1 210 ? -21.232 -13.235 2.631 1.00 89.94 210 SER A C 1
ATOM 1543 O O . SER A 1 210 ? -21.809 -12.236 2.203 1.00 89.94 210 SER A O 1
ATOM 1545 N N . GLY A 1 211 ? -21.461 -14.449 2.131 1.00 83.38 211 GLY A N 1
ATOM 1546 C CA . GLY A 1 211 ? -22.436 -14.713 1.074 1.00 83.38 211 GLY A CA 1
ATOM 1547 C C . GLY A 1 211 ? -21.978 -14.268 -0.314 1.00 83.38 211 GLY A C 1
ATOM 1548 O O . GLY A 1 211 ? -22.803 -14.115 -1.216 1.00 83.38 211 GLY A O 1
ATOM 1549 N N . VAL A 1 212 ? -20.668 -14.079 -0.505 1.00 82.25 212 VAL A N 1
ATOM 1550 C CA . VAL A 1 212 ? -20.089 -13.693 -1.795 1.00 82.25 212 VAL A CA 1
ATOM 1551 C C . VAL A 1 212 ? -20.361 -14.800 -2.819 1.00 82.25 212 VAL A C 1
ATOM 1553 O O . VAL A 1 212 ? -19.987 -15.956 -2.583 1.00 82.25 212 VAL A O 1
ATOM 1556 N N . PRO A 1 213 ? -20.993 -14.496 -3.969 1.00 76.69 213 PRO A N 1
ATOM 1557 C CA . PRO A 1 213 ? -21.238 -15.494 -5.000 1.00 76.69 213 PRO A CA 1
ATOM 1558 C C . PRO A 1 213 ? -19.935 -16.192 -5.405 1.00 76.69 213 PRO A C 1
ATOM 1560 O O . PRO A 1 213 ? -18.927 -15.537 -5.643 1.00 76.69 213 PRO A O 1
ATOM 1563 N N . VAL A 1 214 ? -19.963 -17.524 -5.510 1.00 78.38 214 VAL A N 1
ATOM 1564 C CA . VAL A 1 214 ? -18.816 -18.388 -5.872 1.00 78.38 214 VAL A CA 1
ATOM 1565 C C . VAL A 1 214 ? -17.747 -18.548 -4.778 1.00 78.38 214 VAL A C 1
ATOM 1567 O O . VAL A 1 214 ? -17.274 -19.667 -4.598 1.00 78.38 214 VAL A O 1
ATOM 1570 N N . LEU A 1 215 ? -17.392 -17.494 -4.038 1.00 79.25 215 LEU A N 1
ATOM 1571 C CA . LEU A 1 215 ? -16.318 -17.528 -3.030 1.00 79.25 215 LEU A CA 1
ATOM 1572 C C . LEU A 1 215 ? -16.800 -17.897 -1.616 1.00 79.25 215 LEU A C 1
ATOM 1574 O O . LEU A 1 215 ? -16.028 -18.422 -0.821 1.00 79.25 215 LEU A O 1
ATOM 1578 N N . GLY A 1 216 ? -18.082 -17.682 -1.307 1.00 83.06 216 GLY A N 1
ATOM 1579 C CA . GLY A 1 216 ? -18.659 -17.917 0.018 1.00 83.06 216 GLY A CA 1
ATOM 1580 C C . GLY A 1 216 ? -18.348 -16.777 0.984 1.00 83.06 216 GLY A C 1
ATOM 1581 O O . GLY A 1 216 ? -19.273 -16.100 1.428 1.00 83.06 216 GLY A O 1
ATOM 1582 N N . THR A 1 217 ? -17.067 -16.531 1.243 1.00 86.25 217 THR A N 1
ATOM 1583 C CA . THR A 1 217 ? -16.572 -15.376 2.000 1.00 86.25 217 THR A CA 1
ATOM 1584 C C . THR A 1 217 ? -15.453 -14.681 1.231 1.00 86.25 217 THR A C 1
ATOM 1586 O O . THR A 1 217 ? -14.769 -15.298 0.410 1.00 86.25 217 THR A O 1
ATOM 1589 N N . LEU A 1 218 ? -15.288 -13.383 1.464 1.00 87.69 218 LEU A N 1
ATOM 1590 C CA . LEU A 1 218 ? -14.162 -12.609 0.960 1.00 87.69 218 LEU A CA 1
ATOM 1591 C C . LEU A 1 218 ? -13.621 -11.755 2.094 1.00 87.69 218 LEU A C 1
ATOM 1593 O O . LEU A 1 218 ? -14.363 -10.951 2.651 1.00 87.69 218 LEU A O 1
ATOM 1597 N N . ASP A 1 219 ? -12.342 -11.945 2.382 1.00 92.12 219 ASP A N 1
ATOM 1598 C CA . ASP A 1 219 ? -11.646 -11.287 3.475 1.00 92.12 219 ASP A CA 1
ATOM 1599 C C . ASP A 1 219 ? -10.456 -10.495 2.927 1.00 92.12 219 ASP A C 1
ATOM 1601 O O . ASP A 1 219 ? -9.643 -11.006 2.141 1.00 92.12 219 ASP A O 1
ATOM 1605 N N . LEU A 1 220 ? -10.427 -9.216 3.275 1.00 93.62 220 LEU A N 1
ATOM 1606 C CA . LEU A 1 220 ? -9.379 -8.266 2.958 1.00 93.62 220 LEU A CA 1
ATOM 1607 C C . LEU A 1 220 ? -8.823 -7.757 4.283 1.00 93.62 220 LEU A C 1
ATOM 1609 O O . LEU A 1 220 ? -9.428 -6.897 4.919 1.00 93.62 220 LEU A O 1
ATOM 1613 N N . ASP A 1 221 ? -7.648 -8.259 4.657 1.00 94.44 221 ASP A N 1
ATOM 1614 C CA . ASP A 1 221 ? -6.935 -7.810 5.848 1.00 94.44 221 ASP A CA 1
ATOM 1615 C C . ASP A 1 221 ? -6.338 -6.416 5.625 1.00 94.44 221 ASP A C 1
ATOM 1617 O O . ASP A 1 221 ? -5.467 -6.216 4.768 1.00 94.44 221 ASP A O 1
ATOM 1621 N N . SER A 1 222 ? -6.750 -5.439 6.430 1.00 95.75 222 SER A N 1
ATOM 1622 C CA . SER A 1 222 ? -6.154 -4.109 6.356 1.00 95.75 222 SER A CA 1
ATOM 1623 C C . SER A 1 222 ? -4.674 -4.130 6.740 1.00 95.75 222 SER A C 1
ATOM 1625 O O . SER A 1 222 ? -4.257 -4.694 7.754 1.00 95.75 222 SER A O 1
ATOM 1627 N N . ALA A 1 223 ? -3.844 -3.446 5.950 1.00 95.50 223 ALA A N 1
ATOM 1628 C CA . ALA A 1 223 ? -2.418 -3.328 6.232 1.00 95.50 223 ALA A CA 1
ATOM 1629 C C . ALA A 1 223 ? -1.924 -1.895 6.023 1.00 95.50 223 ALA A C 1
ATOM 1631 O O . ALA A 1 223 ? -1.623 -1.449 4.914 1.00 95.50 223 ALA A O 1
ATOM 1632 N N . GLY A 1 224 ? -1.794 -1.168 7.134 1.00 94.50 224 GLY A N 1
ATOM 1633 C CA . GLY A 1 224 ? -1.243 0.181 7.147 1.00 94.50 224 GLY A CA 1
ATOM 1634 C C . GLY A 1 224 ? 0.255 0.184 6.846 1.00 94.50 224 GLY A C 1
ATOM 1635 O O . GLY A 1 224 ? 1.027 -0.565 7.447 1.00 94.50 224 GLY A O 1
ATOM 1636 N N . ILE A 1 225 ? 0.688 1.069 5.951 1.00 96.12 225 ILE A N 1
ATOM 1637 C CA . ILE A 1 225 ? 2.103 1.250 5.614 1.00 96.12 225 ILE A CA 1
ATOM 1638 C C . ILE A 1 225 ? 2.695 2.465 6.330 1.00 96.12 225 ILE A C 1
ATOM 1640 O O . ILE A 1 225 ? 2.062 3.513 6.434 1.00 96.12 225 ILE A O 1
ATOM 1644 N N . GLY A 1 226 ? 3.916 2.319 6.836 1.00 95.94 226 GLY A N 1
ATOM 1645 C CA . GLY A 1 226 ? 4.697 3.380 7.456 1.00 95.94 226 GLY A CA 1
ATOM 1646 C C . GLY A 1 226 ? 5.522 4.188 6.454 1.00 95.94 226 GLY A C 1
ATOM 1647 O O . GLY A 1 226 ? 5.713 3.773 5.311 1.00 95.94 226 GLY A O 1
ATOM 1648 N N . PRO A 1 227 ? 6.099 5.328 6.865 1.00 94.75 227 PRO A N 1
ATOM 1649 C CA . PRO A 1 227 ? 6.842 6.205 5.963 1.00 94.75 227 PRO A CA 1
ATOM 1650 C C . PRO A 1 227 ? 8.118 5.544 5.427 1.00 94.75 227 PRO A C 1
ATOM 1652 O O . PRO A 1 227 ? 8.459 5.715 4.258 1.00 94.75 227 PRO A O 1
ATOM 1655 N N . ILE A 1 228 ? 8.821 4.770 6.262 1.00 91.75 228 ILE A N 1
ATOM 1656 C CA . ILE A 1 228 ? 10.057 4.077 5.870 1.00 91.75 228 ILE A CA 1
ATOM 1657 C C . ILE A 1 228 ? 9.738 2.993 4.837 1.00 91.75 228 ILE A C 1
ATOM 1659 O O . ILE A 1 228 ? 10.347 2.956 3.766 1.00 91.75 228 ILE A O 1
ATOM 1663 N N . ALA A 1 229 ? 8.746 2.155 5.142 1.00 91.81 229 ALA A N 1
ATOM 1664 C CA . ALA A 1 229 ? 8.293 1.092 4.258 1.00 91.81 229 ALA A CA 1
ATOM 1665 C C . ALA A 1 229 ? 7.744 1.644 2.937 1.00 91.81 229 ALA A C 1
ATOM 1667 O O . ALA A 1 229 ? 8.070 1.103 1.889 1.00 91.81 229 ALA A O 1
ATOM 1668 N N . ALA A 1 230 ? 7.003 2.757 2.952 1.00 94.69 230 ALA A N 1
ATOM 1669 C CA . ALA A 1 230 ? 6.466 3.371 1.738 1.00 94.69 230 ALA A CA 1
ATOM 1670 C C . ALA A 1 230 ? 7.563 3.854 0.780 1.00 94.69 230 ALA A C 1
ATOM 1672 O O . ALA A 1 230 ? 7.506 3.589 -0.422 1.00 94.69 230 ALA A O 1
ATOM 1673 N N . TRP A 1 231 ? 8.608 4.505 1.299 1.00 92.38 231 TRP A N 1
ATOM 1674 C CA . TRP A 1 231 ? 9.743 4.913 0.468 1.00 92.38 231 TRP A CA 1
ATOM 1675 C C . TRP A 1 231 ? 10.575 3.727 -0.022 1.00 92.38 231 TRP A C 1
ATOM 1677 O O . TRP A 1 231 ? 11.044 3.735 -1.163 1.00 92.38 231 TRP A O 1
ATOM 1687 N N . GLN A 1 232 ? 10.737 2.692 0.805 1.00 89.94 232 GLN A N 1
ATOM 1688 C CA . GLN A 1 232 ? 11.395 1.459 0.385 1.00 89.94 232 GLN A CA 1
ATOM 1689 C C . GLN A 1 232 ? 10.595 0.752 -0.720 1.00 89.94 232 GLN A C 1
ATOM 1691 O O . GLN A 1 232 ? 11.179 0.411 -1.749 1.00 89.94 232 GLN A O 1
ATOM 1696 N N . ALA A 1 233 ? 9.285 0.577 -0.541 1.00 89.94 233 ALA A N 1
ATOM 1697 C CA . ALA A 1 233 ? 8.379 -0.035 -1.510 1.00 89.94 233 ALA A CA 1
ATOM 1698 C C . ALA A 1 233 ? 8.417 0.715 -2.844 1.00 89.94 233 ALA A C 1
ATOM 1700 O O . ALA A 1 233 ? 8.538 0.103 -3.907 1.00 89.94 233 ALA A O 1
ATOM 1701 N N . TRP A 1 234 ? 8.435 2.052 -2.806 1.00 92.31 234 TRP A N 1
ATOM 1702 C CA . TRP A 1 234 ? 8.628 2.852 -4.011 1.00 92.31 234 TRP A CA 1
ATOM 1703 C C . TRP A 1 234 ? 9.986 2.584 -4.672 1.00 92.31 234 TRP A C 1
ATOM 1705 O O . TRP A 1 234 ? 10.060 2.358 -5.877 1.00 92.31 234 TRP A O 1
ATOM 1715 N N . GLY A 1 235 ? 11.071 2.525 -3.897 1.00 86.56 235 GLY A N 1
ATOM 1716 C CA . GLY A 1 235 ? 12.394 2.175 -4.414 1.00 86.56 235 GLY A CA 1
ATOM 1717 C C . GLY A 1 235 ? 12.458 0.781 -5.056 1.00 86.56 235 GLY A C 1
ATOM 1718 O O . GLY A 1 235 ? 13.207 0.586 -6.022 1.00 86.56 235 GLY A O 1
ATOM 1719 N N . GLN A 1 236 ? 11.685 -0.179 -4.543 1.00 85.00 236 GLN A N 1
ATOM 1720 C CA . GLN A 1 236 ? 11.534 -1.523 -5.109 1.00 85.00 236 GLN A CA 1
ATOM 1721 C C . GLN A 1 236 ? 10.735 -1.477 -6.415 1.00 85.00 236 GLN A C 1
ATOM 1723 O O . GLN A 1 236 ? 11.246 -1.932 -7.437 1.00 85.00 236 GLN A O 1
ATOM 1728 N N . THR A 1 237 ? 9.586 -0.798 -6.406 1.00 87.38 237 THR A N 1
ATOM 1729 C CA . THR A 1 237 ? 8.724 -0.570 -7.577 1.00 87.38 237 THR A CA 1
ATOM 1730 C C . THR A 1 237 ? 9.496 0.092 -8.719 1.00 87.38 237 THR A C 1
ATOM 1732 O O . THR A 1 237 ? 9.481 -0.392 -9.842 1.00 87.38 237 THR A O 1
ATOM 1735 N N . VAL A 1 238 ? 10.267 1.150 -8.441 1.00 86.62 238 VAL A N 1
ATOM 1736 C CA . VAL A 1 238 ? 11.142 1.793 -9.440 1.00 86.62 238 VAL A CA 1
ATOM 1737 C C . VAL A 1 238 ? 12.172 0.809 -9.992 1.00 86.62 238 VAL A C 1
ATOM 1739 O O . VAL A 1 238 ? 12.512 0.879 -11.163 1.00 86.62 238 VAL A O 1
ATOM 1742 N N . GLY A 1 239 ? 12.690 -0.113 -9.175 1.00 79.31 239 GLY A N 1
ATOM 1743 C CA . GLY A 1 239 ? 13.579 -1.168 -9.670 1.00 79.31 239 GLY A CA 1
AT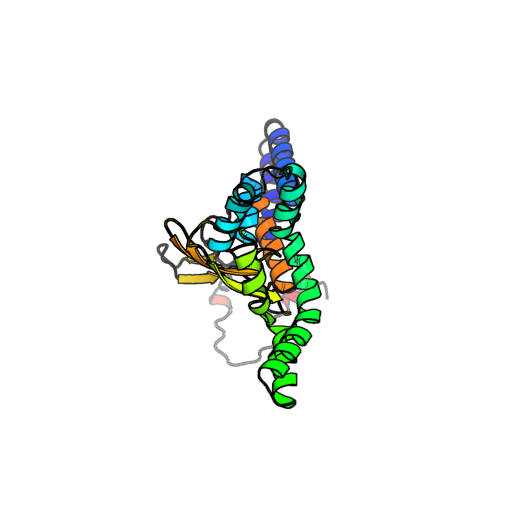OM 1744 C C . GLY A 1 239 ? 12.901 -2.049 -10.717 1.00 79.31 239 GLY A C 1
ATOM 1745 O O . GLY A 1 239 ? 13.455 -2.219 -11.798 1.00 79.31 239 GLY A O 1
ATOM 1746 N N . ALA A 1 240 ? 11.696 -2.528 -10.408 1.00 81.25 240 ALA A N 1
ATOM 1747 C CA . ALA A 1 240 ? 10.894 -3.350 -11.308 1.00 81.25 240 ALA A CA 1
ATOM 1748 C C . ALA A 1 240 ? 10.537 -2.601 -12.608 1.00 81.25 240 ALA A C 1
ATOM 1750 O O . ALA A 1 240 ? 10.781 -3.100 -13.704 1.00 81.25 240 ALA A O 1
ATOM 1751 N N . LEU A 1 241 ? 10.070 -1.352 -12.499 1.00 83.25 241 LEU A N 1
ATOM 1752 C CA . LEU A 1 241 ? 9.680 -0.512 -13.642 1.00 83.25 241 LEU A CA 1
ATOM 1753 C C . LEU A 1 241 ? 10.847 -0.109 -14.554 1.00 83.25 241 LEU A C 1
ATOM 1755 O O . LEU A 1 241 ? 10.648 0.141 -15.740 1.00 83.25 241 LEU A O 1
ATOM 1759 N N . LEU A 1 242 ? 12.066 -0.042 -14.016 1.00 77.75 242 LEU A N 1
ATOM 1760 C CA . LEU A 1 242 ? 13.280 0.169 -14.805 1.00 77.75 242 LEU A CA 1
ATOM 1761 C C . LEU A 1 242 ? 13.759 -1.120 -15.498 1.00 77.75 242 LEU A C 1
ATOM 1763 O O . LEU A 1 242 ? 14.841 -1.119 -16.073 1.00 77.75 242 LEU A O 1
ATOM 1767 N N . GLY A 1 243 ? 13.008 -2.219 -15.444 1.00 64.06 243 GLY A N 1
ATOM 1768 C CA . GLY A 1 243 ? 13.347 -3.427 -16.189 1.00 64.06 243 GLY A CA 1
ATOM 1769 C C . GLY A 1 243 ? 14.433 -4.268 -15.524 1.00 64.06 243 GLY A C 1
ATOM 1770 O O . GLY A 1 243 ? 15.253 -4.861 -16.217 1.00 64.06 243 GLY A O 1
ATOM 1771 N N . SER A 1 244 ? 14.425 -4.396 -14.189 1.00 56.72 244 SER A N 1
ATOM 1772 C CA . SER A 1 244 ? 15.327 -5.312 -13.461 1.00 56.72 244 SER A CA 1
ATOM 1773 C C . SER A 1 244 ? 15.146 -6.800 -13.771 1.00 56.72 244 SER A C 1
ATOM 1775 O O . SER A 1 244 ? 15.669 -7.640 -13.043 1.00 56.72 244 SER A O 1
ATOM 1777 N N . GLY A 1 245 ? 14.356 -7.145 -14.791 1.00 53.19 245 GLY A N 1
ATOM 1778 C CA . GLY A 1 245 ? 13.887 -8.503 -15.053 1.00 53.19 245 GLY A CA 1
ATOM 1779 C C . GLY A 1 245 ? 12.913 -9.023 -13.993 1.00 53.19 245 GLY A C 1
ATOM 1780 O O . GLY A 1 245 ? 12.558 -10.196 -14.028 1.00 53.19 245 GLY A O 1
ATOM 1781 N N . TRP A 1 246 ? 12.483 -8.170 -13.056 1.00 51.84 246 TRP A N 1
ATOM 1782 C CA . TRP A 1 246 ? 11.514 -8.512 -12.023 1.00 51.84 246 TRP A CA 1
ATOM 1783 C C . TRP A 1 246 ? 10.228 -7.734 -12.259 1.00 51.84 246 TRP A C 1
ATOM 1785 O O . TRP A 1 246 ? 10.195 -6.519 -12.106 1.00 51.84 246 TRP A O 1
ATOM 1795 N N . ASP A 1 247 ? 9.179 -8.451 -12.639 1.00 52.84 247 ASP A N 1
ATOM 1796 C CA . ASP A 1 247 ? 7.847 -7.915 -12.932 1.00 52.84 247 ASP A CA 1
ATOM 1797 C C . ASP A 1 247 ? 6.911 -7.939 -11.708 1.00 5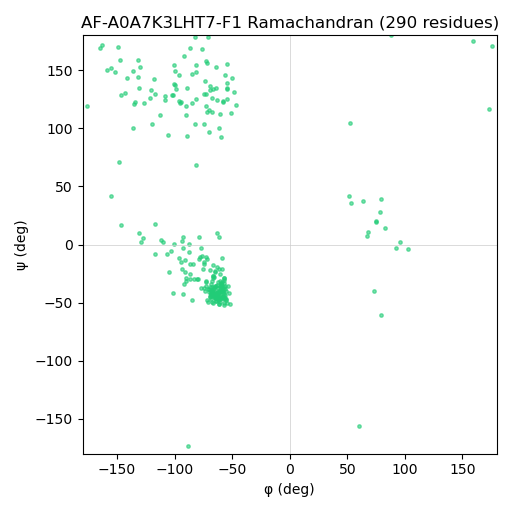2.84 247 ASP A C 1
ATOM 1799 O O . ASP A 1 247 ? 5.712 -7.671 -11.812 1.00 52.84 247 ASP A O 1
ATOM 1803 N N . GLY A 1 248 ? 7.442 -8.310 -10.538 1.00 50.53 248 GLY A N 1
ATOM 1804 C CA . GLY A 1 248 ? 6.668 -8.456 -9.312 1.00 50.53 248 GLY A CA 1
ATOM 1805 C C . GLY A 1 248 ? 5.672 -9.623 -9.322 1.00 50.53 248 GLY A C 1
ATOM 1806 O O . GLY A 1 248 ? 4.841 -9.697 -8.429 1.00 50.53 248 GLY A O 1
ATOM 1807 N N . LYS A 1 249 ? 5.712 -10.546 -10.295 1.00 43.03 249 LYS A N 1
ATOM 1808 C CA . LYS A 1 249 ? 4.757 -11.676 -10.374 1.00 43.03 249 LYS A CA 1
ATOM 1809 C C . LYS A 1 249 ? 5.258 -12.961 -9.709 1.00 43.03 249 LYS A C 1
ATOM 1811 O O . LYS A 1 249 ? 4.589 -13.990 -9.761 1.00 43.03 249 LYS A O 1
ATOM 1816 N N . GLY A 1 250 ? 6.436 -12.912 -9.091 1.00 52.72 250 GLY A N 1
ATOM 1817 C CA . GLY A 1 250 ? 7.058 -14.030 -8.393 1.00 52.72 250 GLY A CA 1
ATOM 1818 C C . GLY A 1 250 ? 8.200 -13.570 -7.496 1.00 52.72 250 GLY A C 1
ATOM 1819 O O . GLY A 1 250 ? 8.633 -12.413 -7.549 1.00 52.72 250 GLY A O 1
ATOM 1820 N N . ALA A 1 251 ? 8.678 -14.483 -6.657 1.00 51.53 251 ALA A N 1
ATOM 1821 C CA . ALA A 1 251 ? 9.733 -14.171 -5.718 1.00 51.53 251 ALA A CA 1
ATOM 1822 C C . ALA A 1 251 ? 11.084 -13.920 -6.402 1.00 51.53 251 ALA A C 1
ATOM 1824 O O . ALA A 1 251 ? 11.494 -14.656 -7.301 1.00 51.53 251 ALA A O 1
ATOM 1825 N N . VAL A 1 252 ? 11.794 -12.881 -5.959 1.00 54.94 252 VAL A N 1
ATOM 1826 C CA . VAL A 1 252 ? 13.135 -12.562 -6.478 1.00 54.94 252 VAL A CA 1
ATOM 1827 C C . VAL A 1 252 ? 14.153 -13.435 -5.794 1.00 54.94 252 VAL A C 1
ATOM 1829 O O . VAL A 1 252 ? 14.273 -13.344 -4.578 1.00 54.94 252 VAL A O 1
ATOM 1832 N N . VAL A 1 253 ? 14.954 -14.160 -6.572 1.00 52.31 253 VAL A N 1
ATOM 1833 C CA . VAL A 1 253 ? 16.213 -14.734 -6.095 1.00 52.31 253 VAL A CA 1
ATOM 1834 C C . VAL A 1 253 ? 17.204 -13.598 -5.881 1.00 52.31 253 VAL A C 1
ATOM 1836 O O . VAL A 1 253 ? 17.832 -13.115 -6.822 1.00 52.31 253 VAL A O 1
ATOM 1839 N N . VAL A 1 254 ? 17.331 -13.130 -4.645 1.00 51.16 254 VAL A N 1
ATOM 1840 C CA . VAL A 1 254 ? 18.355 -12.143 -4.300 1.00 51.16 254 VAL A CA 1
ATOM 1841 C C . VAL A 1 254 ? 19.650 -12.905 -4.076 1.00 51.16 254 VAL A C 1
ATOM 1843 O O . VAL A 1 254 ? 19.831 -13.536 -3.038 1.00 51.16 254 VAL A O 1
ATOM 1846 N N . THR A 1 255 ? 20.563 -12.861 -5.043 1.00 44.59 255 THR A N 1
ATOM 1847 C CA . THR A 1 255 ? 21.965 -13.200 -4.785 1.00 44.59 255 THR A CA 1
ATOM 1848 C C . THR A 1 255 ? 22.535 -12.043 -3.962 1.00 44.59 255 THR A C 1
ATOM 1850 O O . THR A 1 255 ? 22.580 -10.921 -4.476 1.00 44.59 255 THR A O 1
ATOM 1853 N N . PRO A 1 256 ? 22.919 -12.240 -2.682 1.00 37.66 256 PRO A N 1
ATOM 1854 C CA . PRO A 1 256 ? 23.541 -11.181 -1.897 1.00 37.66 256 PRO A CA 1
ATOM 1855 C C . PRO A 1 256 ? 24.703 -10.569 -2.691 1.00 37.66 256 PRO A C 1
ATOM 1857 O O . PRO A 1 256 ? 25.433 -11.330 -3.327 1.00 37.66 256 PRO A O 1
ATOM 1860 N N . PRO A 1 257 ? 24.953 -9.249 -2.623 1.00 37.41 257 PRO A N 1
ATOM 1861 C CA . PRO A 1 257 ? 26.038 -8.584 -3.361 1.00 37.41 257 PRO A CA 1
ATOM 1862 C C . PRO A 1 257 ? 27.462 -9.073 -3.003 1.00 37.41 257 PRO A C 1
ATOM 1864 O O . PRO A 1 257 ? 28.443 -8.515 -3.483 1.00 37.41 257 PRO A O 1
ATOM 1867 N N . LEU A 1 258 ? 27.575 -10.117 -2.172 1.00 35.00 258 LEU A N 1
ATOM 1868 C CA . LEU A 1 258 ? 28.802 -10.791 -1.756 1.00 35.00 258 LEU A CA 1
ATOM 1869 C C . LEU A 1 258 ? 28.755 -12.326 -1.920 1.00 35.00 258 LEU A C 1
ATOM 1871 O O . LEU A 1 258 ? 29.701 -13.010 -1.538 1.00 35.00 258 LEU A O 1
ATOM 1875 N N . ALA A 1 259 ? 27.673 -12.903 -2.453 1.00 38.47 259 ALA A N 1
ATOM 1876 C CA . ALA A 1 259 ? 27.606 -14.341 -2.695 1.00 38.47 259 ALA A CA 1
ATOM 1877 C C . ALA A 1 259 ? 28.474 -14.690 -3.913 1.00 38.47 259 ALA A C 1
ATOM 1879 O O . ALA A 1 259 ? 28.116 -14.410 -5.053 1.00 38.47 259 ALA A O 1
ATOM 1880 N N . GLY A 1 260 ? 29.652 -15.252 -3.631 1.00 37.97 260 GLY A N 1
ATOM 1881 C CA . GLY A 1 260 ? 30.715 -15.514 -4.605 1.00 37.97 260 GLY A CA 1
ATOM 1882 C C . GLY A 1 260 ? 31.881 -14.518 -4.561 1.00 37.97 260 GLY A C 1
ATOM 1883 O O . GLY A 1 260 ? 32.867 -14.728 -5.260 1.00 37.97 260 GLY A O 1
ATOM 1884 N N . ALA A 1 261 ? 31.815 -13.468 -3.734 1.00 36.34 261 ALA A N 1
ATOM 1885 C CA . ALA A 1 261 ? 32.964 -12.604 -3.475 1.00 36.34 261 ALA A CA 1
ATOM 1886 C C . ALA A 1 261 ? 33.753 -13.159 -2.284 1.00 36.34 261 ALA A C 1
ATOM 1888 O O . ALA A 1 261 ? 33.462 -12.879 -1.122 1.00 36.34 261 ALA A O 1
ATOM 1889 N N . GLU A 1 262 ? 34.756 -13.977 -2.586 1.00 38.59 262 GLU A N 1
ATOM 1890 C CA . GLU A 1 262 ? 35.793 -14.316 -1.621 1.00 38.59 262 GLU A CA 1
ATOM 1891 C C . GLU A 1 262 ? 36.723 -13.106 -1.473 1.00 38.59 262 GLU A C 1
ATOM 1893 O O . GLU A 1 262 ? 37.199 -12.545 -2.465 1.00 38.59 262 GLU A O 1
ATOM 1898 N N . LEU A 1 263 ? 36.978 -12.683 -0.229 1.00 38.66 263 LEU A N 1
ATOM 1899 C CA . LEU A 1 263 ? 38.108 -11.797 0.042 1.00 38.66 263 LEU A CA 1
ATOM 1900 C C . LEU A 1 263 ? 39.358 -12.479 -0.526 1.00 38.66 263 LEU A C 1
ATOM 1902 O O . LEU A 1 263 ? 39.521 -13.677 -0.277 1.00 38.66 263 LEU A O 1
ATOM 1906 N N . PRO A 1 264 ? 40.238 -11.766 -1.257 1.00 39.56 264 PRO A N 1
ATOM 1907 C CA . PRO A 1 264 ? 41.508 -12.331 -1.674 1.00 39.56 264 PRO A CA 1
ATOM 1908 C C . PRO A 1 264 ? 42.184 -12.908 -0.437 1.00 39.56 264 PRO A C 1
ATOM 1910 O O . PRO A 1 264 ? 42.518 -12.170 0.493 1.00 39.56 264 PRO A O 1
ATOM 1913 N N . LEU A 1 265 ? 42.323 -14.232 -0.392 1.00 46.28 265 LEU A N 1
ATOM 1914 C CA . LEU A 1 265 ? 43.130 -14.858 0.636 1.00 46.28 265 LEU A CA 1
ATOM 1915 C C . LEU A 1 265 ? 44.533 -14.300 0.424 1.00 46.28 265 LEU A C 1
ATOM 1917 O O . LEU A 1 265 ? 45.146 -14.528 -0.622 1.00 46.28 265 LEU A O 1
ATOM 1921 N N . LEU A 1 266 ? 45.003 -13.499 1.384 1.00 39.53 266 LEU A N 1
ATOM 1922 C CA . LEU A 1 266 ? 46.404 -13.109 1.437 1.00 39.53 266 LEU A CA 1
ATOM 1923 C C . LEU A 1 266 ? 47.219 -14.398 1.281 1.00 39.53 266 LEU A C 1
ATOM 1925 O O . LEU A 1 266 ? 46.885 -15.380 1.955 1.00 39.53 266 LEU A O 1
ATOM 1929 N N . PRO A 1 267 ? 48.230 -14.432 0.392 1.00 43.19 267 PRO A N 1
ATOM 1930 C CA . PRO A 1 267 ? 49.101 -15.587 0.264 1.00 43.19 267 PRO A CA 1
ATOM 1931 C C . PRO A 1 267 ? 49.526 -16.017 1.666 1.00 43.19 267 PRO A C 1
ATOM 1933 O O . PRO A 1 267 ? 50.099 -15.220 2.412 1.00 43.19 267 PRO A O 1
ATOM 1936 N N . THR A 1 268 ? 49.204 -17.255 2.040 1.00 48.22 268 THR A N 1
ATOM 1937 C CA . THR A 1 268 ? 49.503 -17.817 3.366 1.00 48.22 268 THR A CA 1
ATOM 1938 C C . THR A 1 268 ? 51.002 -17.806 3.680 1.00 48.22 268 THR A C 1
ATOM 1940 O O . THR A 1 268 ? 51.387 -17.959 4.831 1.00 48.22 268 THR A O 1
ATOM 1943 N N . ASP A 1 269 ? 51.836 -17.536 2.675 1.00 47.81 269 ASP A N 1
ATOM 1944 C CA . ASP A 1 269 ? 53.286 -17.395 2.772 1.00 47.81 269 ASP A CA 1
ATOM 1945 C C . ASP A 1 269 ? 53.741 -16.031 3.338 1.00 47.81 269 ASP A C 1
ATOM 1947 O O . ASP A 1 269 ? 54.917 -15.867 3.648 1.00 47.81 269 ASP A O 1
ATOM 1951 N N . LEU A 1 270 ? 52.843 -15.041 3.471 1.00 46.50 270 LEU A N 1
ATOM 1952 C CA . LEU A 1 270 ? 53.156 -13.704 4.012 1.00 46.50 270 LEU A CA 1
ATOM 1953 C C . LEU A 1 270 ? 52.680 -13.485 5.460 1.00 46.50 270 LEU A C 1
ATOM 1955 O O . LEU A 1 270 ? 52.979 -12.439 6.030 1.00 46.50 270 LEU A O 1
ATOM 1959 N N . VAL A 1 271 ? 51.941 -14.435 6.049 1.00 44.41 271 VAL A N 1
ATOM 1960 C CA . VAL A 1 271 ? 51.343 -14.304 7.399 1.00 44.41 271 VAL A CA 1
ATOM 1961 C C . VAL A 1 271 ? 51.696 -15.483 8.322 1.00 44.41 271 VAL A C 1
ATOM 1963 O O . VAL A 1 271 ? 51.231 -15.529 9.457 1.00 44.41 271 VAL A O 1
ATOM 1966 N N . ASP A 1 272 ? 52.555 -16.416 7.896 1.00 49.34 272 ASP A N 1
ATOM 1967 C CA . ASP A 1 272 ? 53.160 -17.388 8.820 1.00 49.34 272 ASP A CA 1
ATOM 1968 C C . ASP A 1 272 ? 54.356 -16.763 9.561 1.00 49.34 272 ASP A C 1
ATOM 1970 O O . ASP A 1 272 ? 55.520 -17.094 9.343 1.00 49.34 272 ASP A O 1
ATOM 1974 N N . ASP A 1 273 ? 54.047 -15.799 10.427 1.00 39.22 273 ASP A N 1
ATOM 1975 C CA . ASP A 1 273 ? 54.862 -15.479 11.596 1.00 39.22 273 ASP A CA 1
ATOM 1976 C C . ASP A 1 273 ? 54.111 -16.029 12.810 1.00 39.22 273 ASP A C 1
ATOM 1978 O O . ASP A 1 273 ? 53.193 -15.413 13.361 1.00 39.22 273 ASP A O 1
ATOM 1982 N N . GLY A 1 274 ? 54.471 -17.251 13.196 1.00 44.91 274 GLY A N 1
ATOM 1983 C CA . GLY A 1 274 ? 54.072 -17.824 14.468 1.00 44.91 274 GLY A CA 1
ATOM 1984 C C . GLY A 1 274 ? 54.576 -16.975 15.637 1.00 44.91 274 GLY A C 1
ATOM 1985 O O . GLY A 1 274 ? 55.657 -17.220 16.164 1.00 44.91 274 GLY A O 1
ATOM 1986 N N . GLY A 1 275 ? 53.758 -16.040 16.120 1.00 30.95 275 GLY A N 1
ATOM 1987 C CA . GLY A 1 275 ? 54.121 -15.249 17.290 1.00 30.95 275 GLY A CA 1
ATOM 1988 C C . GLY A 1 275 ? 53.031 -14.289 17.749 1.00 30.95 275 GLY A C 1
ATOM 1989 O O . GLY A 1 275 ? 52.623 -13.386 17.034 1.00 30.95 275 GLY A O 1
ATOM 1990 N N . ALA A 1 276 ? 52.560 -14.462 18.983 1.00 41.75 276 ALA A N 1
ATOM 1991 C CA . ALA A 1 276 ? 51.605 -13.570 19.630 1.00 41.75 276 ALA A CA 1
ATOM 1992 C C . ALA A 1 276 ? 52.126 -12.118 19.719 1.00 41.75 276 ALA A C 1
ATOM 1994 O O . ALA A 1 276 ? 53.140 -11.873 20.371 1.00 41.75 276 ALA A O 1
ATOM 1995 N N . GLY A 1 277 ? 51.396 -11.141 19.165 1.00 32.44 277 GLY A N 1
ATOM 1996 C CA . GLY A 1 277 ? 51.713 -9.728 19.389 1.00 32.44 277 GLY A CA 1
ATOM 1997 C C . GLY A 1 277 ? 50.904 -8.725 18.561 1.00 32.44 277 GLY A C 1
ATOM 1998 O O . GLY A 1 277 ? 51.033 -8.675 17.351 1.00 32.44 277 GLY A O 1
ATOM 1999 N N . ALA A 1 278 ? 50.128 -7.897 19.268 1.00 34.44 278 ALA A N 1
ATOM 2000 C CA . ALA A 1 278 ? 49.649 -6.554 18.912 1.00 34.44 278 ALA A CA 1
ATOM 2001 C C . ALA A 1 278 ? 48.934 -6.332 17.558 1.00 34.44 278 ALA A C 1
ATOM 2003 O O . ALA A 1 278 ? 49.536 -6.110 16.513 1.00 34.44 278 ALA A O 1
ATOM 2004 N N . ALA A 1 279 ? 47.606 -6.198 17.637 1.00 45.59 279 ALA A N 1
ATOM 2005 C CA . ALA A 1 279 ? 46.816 -5.459 16.661 1.00 45.59 279 ALA A CA 1
ATOM 2006 C C . ALA A 1 279 ? 47.259 -3.984 16.641 1.00 45.59 279 ALA A C 1
ATOM 2008 O O . ALA A 1 279 ? 46.868 -3.215 17.521 1.00 45.59 279 ALA A O 1
ATOM 2009 N N . SER A 1 280 ? 48.078 -3.579 15.669 1.00 45.50 280 SER A N 1
ATOM 2010 C CA . SER A 1 280 ? 48.384 -2.154 15.492 1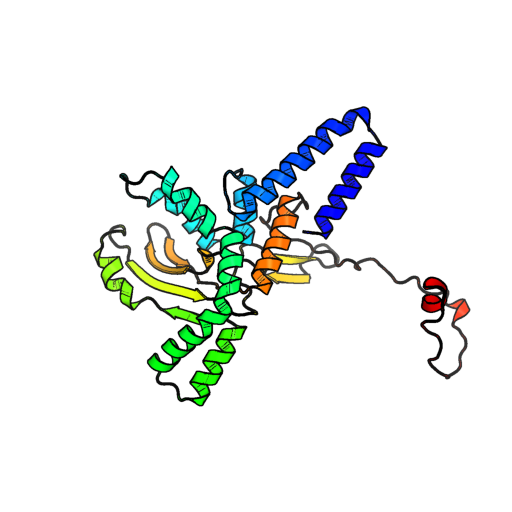.00 45.50 280 SER A CA 1
ATOM 2011 C C . SER A 1 280 ? 48.618 -1.676 14.059 1.00 45.50 280 SER A C 1
ATOM 2013 O O . SER A 1 280 ? 49.126 -0.571 13.922 1.00 45.50 280 SER A O 1
ATOM 2015 N N . ASP A 1 281 ? 48.238 -2.408 13.001 1.00 51.22 281 ASP A N 1
ATOM 2016 C CA . ASP A 1 281 ? 48.352 -1.824 11.647 1.00 51.22 281 ASP A CA 1
ATOM 2017 C C . ASP A 1 281 ? 47.414 -2.391 10.559 1.00 51.22 281 ASP A C 1
ATOM 2019 O O . ASP A 1 281 ? 47.798 -2.613 9.415 1.00 51.22 281 ASP A O 1
ATOM 2023 N N . ALA A 1 282 ? 46.140 -2.633 10.884 1.00 49.38 282 ALA A N 1
ATOM 2024 C CA . ALA A 1 282 ? 45.166 -3.139 9.901 1.00 49.38 282 ALA A CA 1
ATOM 2025 C C . ALA A 1 282 ? 44.634 -2.069 8.914 1.00 49.38 282 ALA A C 1
ATOM 2027 O O . ALA A 1 282 ? 43.850 -2.395 8.021 1.00 49.38 282 ALA A O 1
ATOM 2028 N N . PHE A 1 283 ? 45.033 -0.799 9.061 1.00 45.94 283 PHE A N 1
ATOM 2029 C CA . PHE A 1 283 ? 44.470 0.327 8.299 1.00 45.94 283 PHE A CA 1
ATOM 2030 C C . PHE A 1 283 ? 45.506 1.260 7.651 1.00 45.94 283 PHE A C 1
ATOM 2032 O O . PHE A 1 283 ? 45.111 2.281 7.090 1.00 45.94 283 PHE A O 1
ATOM 2039 N N . GLY A 1 284 ? 46.799 0.913 7.638 1.00 51.34 284 GLY A N 1
ATOM 2040 C CA . GLY A 1 284 ? 47.829 1.711 6.952 1.00 51.34 284 GLY A CA 1
ATOM 2041 C C . GLY A 1 284 ? 47.550 1.931 5.457 1.00 51.34 284 GLY A C 1
ATOM 2042 O O . GLY A 1 284 ? 47.819 3.000 4.917 1.00 51.34 284 GLY A O 1
ATOM 2043 N N . TRP A 1 285 ? 46.885 0.975 4.804 1.00 52.28 285 TRP A N 1
ATOM 2044 C CA . TRP A 1 285 ? 46.481 1.081 3.397 1.00 52.28 285 TRP A CA 1
ATOM 2045 C C . TRP A 1 285 ? 45.376 2.124 3.141 1.00 52.28 285 TRP A C 1
ATOM 2047 O O . TRP A 1 285 ? 45.237 2.611 2.021 1.00 52.28 285 TRP A O 1
ATOM 2057 N N . LEU A 1 286 ? 44.592 2.481 4.167 1.00 44.84 286 LEU A N 1
ATOM 2058 C CA . LEU A 1 286 ? 43.548 3.504 4.065 1.00 44.84 286 LEU A CA 1
ATOM 2059 C C . LEU A 1 286 ? 44.139 4.921 4.168 1.00 44.84 286 LEU A C 1
ATOM 2061 O O . LEU A 1 286 ? 43.601 5.848 3.567 1.00 44.84 286 LEU A O 1
ATOM 2065 N N . GLY A 1 287 ? 45.249 5.082 4.900 1.00 47.91 287 GLY A N 1
ATOM 2066 C CA . GLY A 1 287 ? 46.007 6.338 4.973 1.00 47.91 287 GLY A CA 1
ATOM 2067 C C . GLY A 1 287 ? 46.695 6.666 3.648 1.00 47.91 287 GLY A C 1
ATOM 2068 O O . GLY A 1 287 ? 46.550 7.771 3.126 1.00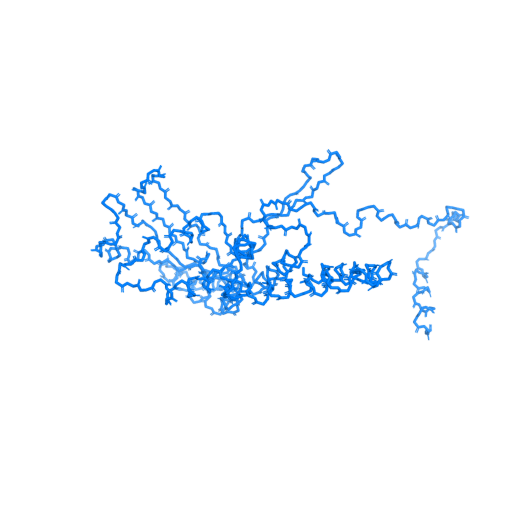 47.91 287 GLY A O 1
ATOM 2069 N N . ASP A 1 288 ? 47.309 5.655 3.030 1.00 53.38 288 ASP A N 1
ATOM 2070 C CA . ASP A 1 288 ? 48.008 5.799 1.747 1.00 53.38 288 ASP A CA 1
ATOM 2071 C C . ASP A 1 288 ? 47.045 6.128 0.583 1.00 53.38 288 ASP A C 1
ATOM 2073 O O . ASP A 1 288 ? 47.393 6.841 -0.357 1.00 53.38 288 ASP A O 1
ATOM 2077 N N . LEU A 1 289 ? 45.783 5.682 0.673 1.00 45.38 289 LEU A N 1
ATOM 2078 C CA . LEU A 1 289 ? 44.739 5.972 -0.318 1.00 45.38 289 LEU A CA 1
ATOM 2079 C C . LEU A 1 289 ? 44.118 7.372 -0.162 1.00 45.38 289 LEU A C 1
ATOM 2081 O O . LEU A 1 289 ? 43.673 7.965 -1.146 1.00 45.38 289 LEU A O 1
ATOM 2085 N N . LEU A 1 290 ? 44.075 7.908 1.060 1.00 52.34 290 LEU A N 1
ATOM 2086 C CA . LEU A 1 290 ? 43.517 9.234 1.350 1.00 52.34 290 LEU A CA 1
ATOM 2087 C C . LEU A 1 290 ? 44.569 10.354 1.325 1.00 52.34 290 LEU A C 1
ATOM 2089 O O . LEU A 1 290 ? 44.208 11.523 1.465 1.00 52.34 290 LEU A O 1
ATOM 2093 N N . GLY A 1 291 ? 45.843 10.015 1.107 1.00 46.59 291 GLY A N 1
ATOM 2094 C CA . GLY A 1 291 ? 46.940 10.977 1.039 1.00 46.59 291 GLY A CA 1
ATOM 2095 C C . GLY A 1 291 ? 47.175 11.725 2.354 1.00 46.59 291 GLY A C 1
ATOM 2096 O O . GLY A 1 291 ? 47.460 12.925 2.318 1.00 46.59 291 GLY A O 1
ATOM 2097 N N . LEU A 1 292 ? 47.028 11.035 3.491 1.00 46.34 292 LEU A N 1
ATOM 2098 C CA . LEU A 1 292 ? 47.383 11.526 4.829 1.00 46.34 292 LEU A CA 1
ATOM 2099 C C . LEU A 1 292 ? 48.537 10.717 5.419 1.00 46.34 292 LEU A C 1
ATOM 2101 O O . LEU A 1 292 ? 48.413 9.474 5.460 1.00 46.34 292 LEU A O 1
#

Nearest PDB structures (foldseek):
  9b6e-assembly1_A  TM=2.655E-01  e=6.813E+00  Mus musculus

pLDDT: mean 79.1, std 18.12, range [30.95, 97.25]

Foldseek 3Di:
DVVLVVVLVVVLVVQCVVPVPPCPVVNVVLVVQLVCLLVCQQQVHPHDPLSLLLFLLLAAAPLLVVVLVCVVVLDPPPDDCVVCVSVSSNQSGLNQQLVLQVCLLVCQLVQLLVVCVVVVHDPVVSVVSSVVCLAAWHKRWPQVCQVVVQVVPSDDPQKGWRGKIFTRGHQHFQFAGNEWAFAADPPRHTPDIGGQGHHGNSLRIWTWMAPPPPPRIRTRDGGHHHNVNSVVSSVVSSSCSSPVVCSSPYHDHDPDPCNPPDDPDDPPVVPPPPDDDDDDDPCPVVCVVVVD

Mean predicted aligned error: 12.2 Å

Solvent-accessible surface area (backbone atoms only — not comparable to full-atom values): 15061 Å² total; per-residue (Å²): 45,72,70,39,54,53,52,51,55,52,51,50,50,50,43,42,72,76,35,53,88,76,32,54,66,57,49,54,48,50,53,50,52,30,50,46,35,45,62,19,34,37,42,41,47,93,52,53,73,66,41,44,52,31,38,38,21,33,9,18,31,66,57,49,47,53,52,60,73,43,49,76,79,70,53,57,93,89,58,62,59,87,73,46,50,57,52,53,31,26,30,42,7,44,50,28,13,38,56,44,8,64,48,11,36,75,47,7,25,56,41,27,39,53,49,26,62,74,75,65,54,52,74,68,55,28,54,48,41,19,53,48,4,29,40,57,18,28,64,42,80,41,52,88,49,34,67,62,55,58,71,65,64,82,57,62,93,74,38,43,63,76,41,37,33,40,27,30,4,1,53,68,12,40,31,35,27,55,25,37,39,27,28,61,38,92,90,74,43,85,65,46,78,44,79,39,45,7,13,11,50,51,27,11,44,19,39,29,32,42,48,37,84,97,62,46,53,46,71,31,79,46,22,18,21,0,38,58,25,23,53,49,21,43,36,49,39,42,14,32,46,60,63,62,85,42,64,40,86,57,62,44,70,56,74,56,101,54,76,86,62,72,74,81,74,68,63,70,87,80,66,76,66,94,68,95,76,78,98,80,72,95,53,62,72,59,32,68,72,69,75,101

InterPro domains:
  IPR049934 Outer membrane protein GjpA-like [NF033942] (1-264)

Secondary structure (DSSP, 8-state):
-HHHHHHHHHHHHHHHHH-HHHHHHHHHHHHHHHHHHHHHHHHT-S--HHHHHHHHHHH--HHHHHHHHHGGGGS-TTS-HHHHHHHHHHHTSHHHHHHHHHHHHHHHHHHHHHHHHHHT--HHHHHHHHHHHHHH-EEEE-GGGHHHHHHTT-SPTT-EEEEEEEEEP-TT-BB--S-EEEEE-TTS-EEEEEEPPB--TTTTEEEEEEEETTTEEEEE---PBPHHHHHHHHHHHHHHHTT-S--SSS-EE---TTTT-------GGGS----------TTHHHHHHHT-

Radius of gyration: 25.45 Å; Cα contacts (8 Å, |Δi|>4): 515; chains: 1; bounding box: 84×38×68 Å

Organism: NCBI:txid354243

Sequence (292 aa):
GMQQFWANQMDYADQLLNDPAGSTNSVNEQLQLHLNAVISGWALQNTTDETQATVLNHTMDSTHQLMFGQVAGYLPADVDPNQILPIINMLGSPASAVFMGMIGPAISPWIALLNSITDGDNLGDTLTNMWGAVLNGATLNLDSLLPMINDAGFFPAGMTMDHLDFAFGGLLSTGAAAVSYQVLGPGGELAAEVPAVGGSLFQSVGLEFSGVPVLGTLDLDSAGIGPIAAWQAWGQTVGALLGSGWDGKGAVVVTPPLAGAELPLLPTDLVDDGGAGAASDAFGWLGDLLGL